Protein AF-A0A3S3QKG3-F1 (afdb_monomer_lite)

Structure (mmCIF, N/CA/C/O backbone):
data_AF-A0A3S3QKG3-F1
#
_entry.id   AF-A0A3S3QKG3-F1
#
loop_
_atom_site.group_PDB
_atom_site.id
_atom_site.type_symbol
_atom_site.label_atom_id
_atom_site.label_alt_id
_atom_site.label_comp_id
_atom_site.label_asym_id
_atom_site.label_entity_id
_atom_site.label_seq_id
_atom_site.pdbx_PDB_ins_code
_atom_site.Cartn_x
_atom_site.Cartn_y
_atom_site.Cartn_z
_atom_site.occupancy
_atom_site.B_iso_or_equiv
_atom_site.auth_seq_id
_atom_site.auth_comp_id
_atom_site.auth_asym_id
_atom_site.auth_atom_id
_atom_site.pdbx_PDB_model_num
ATOM 1 N N . MET A 1 1 ? 15.804 -11.779 9.094 1.00 31.97 1 MET A N 1
ATOM 2 C CA . MET A 1 1 ? 14.695 -11.321 8.223 1.00 31.97 1 MET A CA 1
ATOM 3 C C . MET A 1 1 ? 14.107 -9.941 8.581 1.00 31.97 1 MET A C 1
ATOM 5 O O . MET A 1 1 ? 13.458 -9.364 7.730 1.00 31.97 1 MET A O 1
ATOM 9 N N . ARG A 1 2 ? 14.355 -9.359 9.774 1.00 25.53 2 ARG A N 1
ATOM 10 C CA . ARG A 1 2 ? 13.889 -7.994 10.141 1.00 25.53 2 ARG A CA 1
ATOM 11 C C . ARG A 1 2 ? 14.776 -6.825 9.667 1.00 25.53 2 ARG A C 1
ATOM 13 O O . ARG A 1 2 ? 14.358 -5.688 9.782 1.00 25.53 2 ARG A O 1
ATOM 20 N N . ARG A 1 3 ? 15.985 -7.086 9.152 1.00 25.47 3 ARG A N 1
ATOM 21 C CA . AR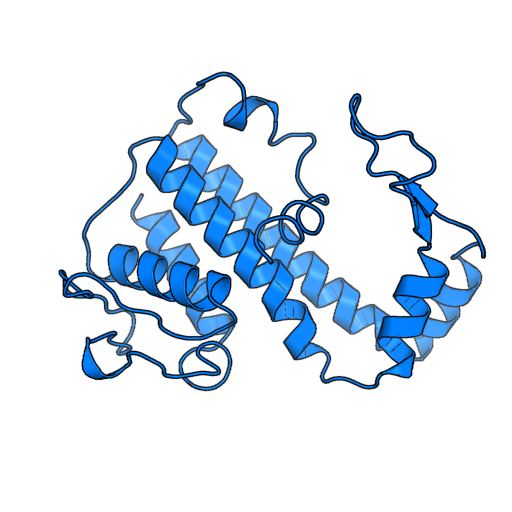G A 1 3 ? 16.944 -6.045 8.718 1.00 25.47 3 ARG A CA 1
ATOM 22 C C . ARG A 1 3 ? 17.003 -5.813 7.201 1.00 25.47 3 ARG A C 1
ATOM 24 O O . ARG A 1 3 ? 17.642 -4.871 6.774 1.00 25.47 3 ARG A O 1
ATOM 31 N N . ALA A 1 4 ? 16.340 -6.643 6.393 1.00 26.72 4 ALA A N 1
ATOM 32 C CA . ALA A 1 4 ? 16.402 -6.539 4.930 1.00 26.72 4 ALA A CA 1
ATOM 33 C C . ALA A 1 4 ? 15.313 -5.627 4.328 1.00 26.72 4 ALA A C 1
ATOM 35 O O . ALA A 1 4 ? 15.453 -5.168 3.204 1.00 26.72 4 ALA A O 1
ATOM 36 N N . PHE A 1 5 ? 14.247 -5.327 5.079 1.00 28.77 5 PHE A N 1
ATOM 37 C CA . PHE A 1 5 ? 13.129 -4.513 4.589 1.00 28.77 5 PHE A CA 1
ATOM 38 C C . PHE A 1 5 ? 13.356 -2.995 4.689 1.00 28.77 5 PHE A C 1
ATOM 40 O O . PHE A 1 5 ? 12.582 -2.248 4.103 1.00 28.77 5 PHE A O 1
ATOM 47 N N . SER A 1 6 ? 14.411 -2.512 5.365 1.00 30.72 6 SER A N 1
ATOM 48 C CA . SER A 1 6 ? 14.648 -1.062 5.507 1.00 30.72 6 SER A CA 1
ATOM 49 C C . SER A 1 6 ? 15.283 -0.399 4.282 1.00 30.72 6 SER A C 1
ATOM 51 O O . SER A 1 6 ? 15.426 0.816 4.272 1.00 30.72 6 SER A O 1
ATOM 53 N N . HIS A 1 7 ? 15.680 -1.160 3.257 1.00 32.53 7 HIS A N 1
ATOM 54 C CA . HIS A 1 7 ? 16.463 -0.622 2.136 1.00 32.53 7 HIS A CA 1
ATOM 55 C C . HIS A 1 7 ? 15.697 -0.498 0.810 1.00 32.53 7 HIS A C 1
ATOM 57 O O . HIS A 1 7 ? 16.203 0.127 -0.113 1.00 32.53 7 HIS A O 1
ATOM 63 N N . ILE A 1 8 ? 14.470 -1.027 0.713 1.00 34.34 8 ILE A N 1
ATOM 64 C CA . ILE A 1 8 ? 13.671 -1.022 -0.533 1.00 34.34 8 ILE A CA 1
ATOM 65 C C . ILE A 1 8 ? 12.759 0.222 -0.652 1.00 34.34 8 ILE A C 1
ATOM 67 O O . ILE A 1 8 ? 12.185 0.489 -1.700 1.00 34.34 8 ILE A O 1
ATOM 71 N N . LEU A 1 9 ? 12.667 1.050 0.390 1.00 34.62 9 LEU A N 1
ATOM 72 C CA . LEU A 1 9 ? 11.722 2.174 0.485 1.00 34.62 9 LEU A CA 1
ATOM 73 C C . LEU A 1 9 ? 12.268 3.537 0.002 1.00 34.62 9 LEU A C 1
ATOM 75 O O . LEU A 1 9 ? 11.659 4.567 0.252 1.00 34.62 9 LEU A O 1
ATOM 79 N N . PHE A 1 10 ? 13.404 3.589 -0.695 1.00 39.06 10 PHE A N 1
ATOM 80 C CA . PHE A 1 10 ? 14.210 4.818 -0.781 1.00 39.06 10 PHE A CA 1
ATOM 81 C C . PHE A 1 10 ? 13.872 5.818 -1.912 1.00 39.06 10 PHE A C 1
ATOM 83 O O . PHE A 1 10 ? 14.625 6.763 -2.126 1.00 39.06 10 PHE A O 1
ATOM 90 N N . PHE A 1 11 ? 12.747 5.674 -2.624 1.00 35.94 11 PHE A N 1
ATOM 91 C CA . PHE A 1 11 ? 12.408 6.556 -3.762 1.00 35.94 11 PHE A CA 1
ATOM 92 C C . PHE A 1 11 ? 11.439 7.714 -3.451 1.00 35.94 11 PHE A C 1
ATOM 94 O O . PHE A 1 11 ? 10.924 8.347 -4.366 1.00 35.94 11 PHE A O 1
ATOM 101 N N . CYS A 1 12 ? 11.212 8.036 -2.172 1.00 37.72 12 CYS A N 1
ATOM 102 C CA . CYS A 1 12 ? 10.314 9.135 -1.783 1.00 37.72 12 CYS A CA 1
ATOM 103 C C . CYS A 1 12 ? 10.862 10.068 -0.680 1.00 37.72 12 CYS A C 1
ATOM 105 O O . CYS A 1 12 ? 10.151 10.961 -0.235 1.00 37.72 12 CYS A O 1
ATOM 107 N N . TYR A 1 13 ? 12.103 9.878 -0.215 1.00 42.56 13 TYR A N 1
ATOM 108 C CA . TYR A 1 13 ? 12.502 10.341 1.124 1.00 42.56 13 TYR A CA 1
ATOM 109 C C . TYR A 1 13 ? 13.038 11.775 1.258 1.00 42.56 13 TYR A C 1
ATOM 111 O O . TYR A 1 13 ? 13.018 12.306 2.363 1.00 42.56 13 TYR A O 1
ATOM 119 N N . THR A 1 14 ? 13.458 12.462 0.192 1.00 43.22 14 THR A N 1
ATOM 120 C CA . THR A 1 14 ? 14.147 13.760 0.369 1.00 43.22 14 THR A CA 1
ATOM 121 C C . THR A 1 14 ? 13.239 14.920 0.797 1.00 43.22 14 THR A C 1
ATOM 123 O O . THR A 1 14 ? 13.741 15.868 1.386 1.00 43.22 14 THR A O 1
ATOM 126 N N . GLU A 1 15 ? 11.922 14.853 0.554 1.00 42.94 15 GLU A N 1
ATOM 127 C CA . GLU A 1 15 ? 10.932 15.803 1.116 1.00 42.94 15 GLU A CA 1
ATOM 128 C C . GLU A 1 15 ? 10.189 15.248 2.345 1.00 42.94 15 GLU A C 1
ATOM 130 O O . GLU A 1 15 ? 9.517 15.988 3.058 1.00 42.94 15 GLU A O 1
ATOM 135 N N . LEU A 1 16 ? 10.284 13.939 2.594 1.00 46.50 16 LEU A N 1
ATOM 136 C CA . LEU A 1 16 ? 9.610 13.264 3.707 1.00 46.50 16 LEU A CA 1
ATOM 137 C C . LEU A 1 16 ? 10.418 13.337 5.011 1.00 46.50 16 LEU A C 1
ATOM 139 O O . LEU A 1 16 ? 9.827 13.328 6.091 1.00 46.50 16 LEU A O 1
ATOM 143 N N . ASP A 1 17 ? 11.745 13.460 4.922 1.00 43.72 17 ASP A N 1
ATOM 144 C CA . ASP A 1 17 ? 12.632 13.559 6.089 1.00 43.72 17 ASP A CA 1
ATOM 145 C C . ASP A 1 17 ? 12.342 14.794 6.959 1.00 43.72 17 ASP A C 1
ATOM 147 O O . ASP A 1 17 ? 12.452 14.709 8.180 1.00 43.72 17 ASP A O 1
ATOM 151 N N . THR A 1 18 ? 11.882 15.910 6.381 1.00 46.84 18 THR A N 1
ATOM 152 C CA . THR A 1 18 ? 11.469 17.091 7.165 1.00 46.84 18 THR A CA 1
ATOM 153 C C . THR A 1 18 ? 10.216 16.855 8.008 1.00 46.84 18 THR A C 1
ATOM 155 O O . THR A 1 18 ? 10.047 17.512 9.030 1.00 46.84 18 THR A O 1
ATOM 158 N N . TYR A 1 19 ? 9.351 15.914 7.620 1.00 49.50 19 TYR A N 1
ATOM 159 C CA . TYR A 1 19 ? 8.111 15.623 8.346 1.00 49.50 19 TYR A CA 1
ATOM 160 C C . TYR A 1 19 ? 8.253 14.458 9.331 1.00 49.50 19 TYR A C 1
ATOM 162 O O . TYR A 1 19 ? 7.580 14.440 10.357 1.00 49.50 19 TYR A O 1
ATOM 170 N N . LEU A 1 20 ? 9.132 13.489 9.053 1.00 50.06 20 LEU A N 1
ATOM 171 C CA . LEU A 1 20 ? 9.246 12.266 9.857 1.00 50.06 20 LEU A CA 1
ATOM 172 C C . LEU A 1 20 ? 10.348 12.305 10.931 1.00 50.06 20 LEU A C 1
ATOM 174 O O . LEU A 1 20 ? 10.310 11.478 11.842 1.00 50.06 20 LEU A O 1
ATOM 178 N N . LEU A 1 21 ? 11.318 13.228 10.860 1.00 49.06 21 LEU A N 1
ATOM 179 C CA . LEU A 1 21 ? 12.482 13.222 11.764 1.00 49.06 21 LEU A CA 1
ATOM 180 C C . LEU A 1 21 ? 12.459 14.282 12.880 1.00 49.06 21 LEU A C 1
ATOM 182 O O . LEU A 1 21 ? 13.111 14.065 13.899 1.00 49.06 21 LEU A O 1
ATOM 186 N N . ASP A 1 22 ? 11.670 15.356 12.757 1.00 52.88 22 ASP A N 1
ATOM 187 C CA . ASP A 1 22 ? 11.731 16.500 13.691 1.00 52.88 22 ASP A CA 1
ATOM 188 C C . ASP A 1 22 ? 10.543 16.617 14.668 1.00 52.88 22 ASP A C 1
ATOM 190 O O . ASP A 1 22 ? 10.396 17.624 15.360 1.00 52.88 22 ASP A O 1
ATOM 194 N N . GLY A 1 23 ? 9.684 15.596 14.778 1.00 57.03 23 GLY A N 1
ATOM 195 C CA . GLY A 1 23 ? 8.523 15.652 15.683 1.00 57.03 23 GLY A CA 1
ATOM 196 C C . GLY A 1 23 ? 7.505 16.737 15.302 1.00 57.03 23 GLY A C 1
ATOM 197 O O . GLY A 1 23 ? 6.728 17.190 16.143 1.00 57.03 23 GLY A O 1
ATOM 198 N N . VAL A 1 24 ? 7.524 17.165 14.038 1.00 65.94 24 VAL A N 1
ATOM 199 C CA . VAL A 1 24 ? 6.559 18.102 13.472 1.00 65.94 24 VAL A CA 1
ATOM 200 C C . VAL A 1 24 ? 5.269 17.339 13.206 1.00 65.94 24 VAL A C 1
ATOM 202 O O . VAL A 1 24 ? 5.219 16.464 12.347 1.00 65.94 24 VAL A O 1
ATOM 205 N N . VAL A 1 25 ? 4.225 17.669 13.963 1.00 82.19 25 VAL A N 1
ATOM 206 C CA . VAL A 1 25 ? 2.879 17.148 13.719 1.00 82.19 25 VAL A CA 1
ATOM 207 C C . VAL A 1 25 ? 2.334 17.813 12.455 1.00 82.19 25 VAL A C 1
ATOM 209 O O . VAL A 1 25 ? 2.170 19.032 12.421 1.00 82.19 25 VAL A O 1
ATOM 212 N N . MET A 1 26 ? 2.067 17.014 11.424 1.00 89.88 26 MET A N 1
ATOM 213 C CA . MET A 1 26 ? 1.392 17.433 10.201 1.00 89.88 26 MET A CA 1
ATOM 214 C C . MET A 1 26 ? -0.034 17.885 10.505 1.00 89.88 26 MET A C 1
ATOM 216 O O . MET A 1 26 ? -0.769 17.258 11.273 1.00 89.88 26 MET A O 1
ATOM 220 N N . THR A 1 27 ? -0.451 18.952 9.839 1.00 94.12 27 THR A N 1
ATOM 221 C CA . THR A 1 27 ? -1.865 19.303 9.714 1.00 94.12 27 THR A CA 1
ATOM 222 C C . THR A 1 27 ? -2.617 18.248 8.899 1.00 94.12 27 THR A C 1
ATOM 224 O O . THR A 1 27 ? -2.026 17.452 8.161 1.00 94.12 27 THR A O 1
ATOM 227 N N . LYS A 1 28 ? -3.950 18.252 8.998 1.00 94.00 28 LYS A N 1
ATOM 228 C CA . LYS A 1 28 ? -4.802 17.370 8.192 1.00 94.00 28 LYS A CA 1
ATOM 229 C C . LYS A 1 28 ? -4.569 17.602 6.696 1.00 94.00 28 LYS A C 1
ATOM 231 O O . LYS A 1 28 ? -4.488 16.649 5.925 1.00 94.00 28 LYS A O 1
ATOM 236 N N . GLU A 1 29 ? -4.432 18.858 6.291 1.00 95.69 29 GLU A N 1
ATOM 237 C CA . GLU A 1 29 ? -4.182 19.255 4.908 1.00 95.69 29 GLU A CA 1
ATOM 238 C C . GLU A 1 29 ? -2.833 18.731 4.399 1.00 95.69 29 GLU A C 1
ATOM 240 O O . GLU A 1 29 ? -2.766 18.203 3.289 1.00 95.69 29 GLU A O 1
ATOM 245 N N . GLU A 1 30 ? -1.773 18.817 5.206 1.00 94.31 30 GLU A N 1
ATOM 246 C CA . GLU A 1 30 ? -0.457 18.263 4.859 1.00 94.31 30 GLU A CA 1
ATOM 247 C C . GLU A 1 30 ? -0.490 16.736 4.748 1.00 94.31 30 GLU A C 1
ATOM 249 O O . GLU A 1 30 ? 0.096 16.173 3.821 1.00 94.31 30 GLU A O 1
ATOM 254 N N . LEU A 1 31 ? -1.224 16.058 5.635 1.00 94.50 31 LEU A N 1
ATOM 255 C CA . LEU A 1 31 ? -1.404 14.610 5.559 1.00 94.50 31 LEU A CA 1
ATOM 256 C C . LEU A 1 31 ? -2.161 14.196 4.287 1.00 94.50 31 LEU A C 1
ATOM 258 O O . LEU A 1 31 ? -1.761 13.241 3.622 1.00 94.50 31 LEU A O 1
ATOM 262 N N . ILE A 1 32 ? -3.213 14.926 3.905 1.00 95.38 32 ILE A N 1
ATOM 263 C CA . ILE A 1 32 ? -3.933 14.696 2.641 1.00 95.38 32 ILE A CA 1
ATOM 264 C C . ILE A 1 32 ? -2.988 14.870 1.446 1.00 95.38 32 ILE A C 1
ATOM 266 O O . ILE A 1 32 ? -2.935 13.997 0.579 1.00 95.38 32 ILE A O 1
ATOM 270 N N . GLN A 1 33 ? -2.191 15.943 1.425 1.00 94.94 33 GLN A N 1
ATOM 271 C CA . GLN A 1 33 ? -1.210 16.181 0.361 1.00 94.94 33 GLN A CA 1
ATOM 272 C C . GLN A 1 33 ? -0.148 15.080 0.293 1.00 94.94 33 GLN A C 1
ATOM 274 O O . GLN A 1 33 ? 0.275 14.692 -0.798 1.00 94.94 33 GLN A O 1
ATOM 279 N N . LEU A 1 34 ? 0.286 14.557 1.441 1.00 93.81 34 LEU A N 1
ATOM 280 C CA . LEU A 1 34 ? 1.190 13.417 1.486 1.00 93.81 34 LEU A CA 1
ATOM 281 C C . LEU A 1 34 ? 0.545 12.175 0.858 1.00 93.81 34 LEU A C 1
ATOM 283 O O . LEU A 1 34 ? 1.182 11.517 0.034 1.00 93.81 34 LEU A O 1
ATOM 287 N N . ILE A 1 35 ? -0.707 11.864 1.204 1.00 94.50 35 ILE A N 1
ATOM 288 C CA . ILE A 1 35 ? -1.424 10.729 0.606 1.00 94.50 35 ILE A CA 1
ATOM 289 C C . ILE A 1 35 ? -1.521 10.904 -0.916 1.00 94.50 35 ILE A C 1
ATOM 291 O O . ILE A 1 35 ? -1.173 9.975 -1.642 1.00 94.50 35 ILE A O 1
ATOM 295 N N . ASP A 1 36 ? -1.877 12.096 -1.405 1.00 93.12 36 ASP A N 1
ATOM 296 C CA . ASP A 1 36 ? -1.934 12.388 -2.846 1.00 93.12 36 ASP A CA 1
ATOM 297 C C . ASP A 1 36 ? -0.571 12.182 -3.534 1.00 93.12 36 ASP A C 1
ATOM 299 O O . ASP A 1 36 ? -0.487 11.603 -4.622 1.00 93.12 36 ASP A O 1
ATOM 303 N N . LYS A 1 37 ? 0.529 12.620 -2.904 1.00 92.69 37 LYS A N 1
ATOM 304 C CA . LYS A 1 37 ? 1.893 12.390 -3.416 1.00 92.69 37 LYS A CA 1
ATOM 305 C C . LYS A 1 37 ? 2.216 10.895 -3.510 1.00 92.69 37 LYS A C 1
ATOM 307 O O . LYS A 1 37 ? 2.797 10.460 -4.507 1.00 92.69 37 LYS A O 1
ATOM 312 N N . LEU A 1 38 ? 1.846 10.109 -2.499 1.00 92.88 38 LEU A N 1
ATOM 313 C CA . LEU A 1 38 ? 2.087 8.664 -2.473 1.00 92.88 38 LEU A CA 1
ATOM 314 C C . LEU A 1 38 ? 1.252 7.922 -3.528 1.00 92.88 38 LEU A C 1
ATOM 316 O O . LEU A 1 38 ? 1.792 7.062 -4.227 1.00 92.88 38 LEU A O 1
ATOM 320 N N . GLU A 1 39 ? -0.020 8.293 -3.702 1.00 90.06 39 GLU A N 1
ATOM 321 C CA . GLU A 1 39 ? -0.887 7.757 -4.762 1.00 90.06 39 GLU A CA 1
ATOM 322 C C . GLU A 1 39 ? -0.314 8.060 -6.153 1.00 90.06 39 GLU A C 1
ATOM 324 O O . GLU A 1 39 ? -0.190 7.161 -6.989 1.00 90.06 39 GLU A O 1
ATOM 329 N N . ASN A 1 40 ? 0.120 9.302 -6.389 1.00 86.81 40 ASN A N 1
ATOM 330 C CA . ASN A 1 40 ? 0.752 9.692 -7.649 1.00 86.81 40 ASN A CA 1
ATOM 331 C C . ASN A 1 40 ? 2.033 8.893 -7.923 1.00 86.81 40 ASN A C 1
ATOM 333 O O . ASN A 1 40 ? 2.251 8.452 -9.051 1.00 86.81 40 ASN A O 1
ATOM 337 N N . ASN A 1 41 ? 2.864 8.653 -6.905 1.00 88.06 41 ASN A N 1
ATOM 338 C CA . ASN A 1 41 ? 4.068 7.835 -7.059 1.00 88.06 41 ASN A CA 1
ATOM 339 C C . ASN A 1 41 ? 3.718 6.377 -7.420 1.00 88.06 41 ASN A C 1
ATOM 341 O O . ASN A 1 41 ? 4.309 5.798 -8.338 1.00 88.06 41 ASN A O 1
ATOM 345 N N . PHE A 1 42 ? 2.695 5.803 -6.777 1.00 88.56 42 PHE A N 1
ATOM 346 C CA . PHE A 1 42 ? 2.198 4.470 -7.120 1.00 88.56 42 PHE A CA 1
ATOM 347 C C . PHE A 1 42 ? 1.727 4.389 -8.582 1.00 88.56 42 PHE A C 1
ATOM 349 O O . PHE A 1 42 ? 2.113 3.466 -9.305 1.00 88.56 42 PHE A O 1
ATOM 356 N N . VAL A 1 43 ? 0.956 5.378 -9.049 1.00 84.69 43 VAL A N 1
ATOM 357 C CA . VAL A 1 43 ? 0.479 5.450 -10.441 1.00 84.69 43 VAL A CA 1
ATOM 358 C C . VAL A 1 43 ? 1.642 5.606 -11.424 1.00 84.69 43 VAL A C 1
ATOM 360 O O . VAL A 1 43 ? 1.710 4.872 -12.411 1.00 84.69 43 VAL A O 1
ATOM 363 N N . MET A 1 44 ? 2.592 6.500 -11.147 1.00 81.94 44 MET A N 1
ATOM 364 C CA . MET A 1 44 ? 3.773 6.693 -11.996 1.00 81.94 44 MET A CA 1
ATOM 365 C C . MET A 1 44 ? 4.641 5.438 -12.072 1.00 81.94 44 MET A C 1
ATOM 367 O O . MET A 1 44 ? 5.157 5.113 -13.143 1.00 81.94 44 MET A O 1
ATOM 371 N N . THR A 1 45 ? 4.758 4.696 -10.970 1.00 85.50 45 THR A N 1
ATOM 372 C CA . THR A 1 45 ? 5.446 3.401 -10.944 1.00 85.50 45 THR A CA 1
ATOM 373 C C . THR A 1 45 ? 4.729 2.387 -11.837 1.00 85.50 45 THR A C 1
ATOM 375 O O . THR A 1 45 ? 5.370 1.766 -12.683 1.00 85.50 45 THR A O 1
ATOM 378 N N . ALA A 1 46 ? 3.399 2.273 -11.733 1.00 81.00 46 ALA A N 1
ATOM 379 C CA . ALA A 1 46 ? 2.606 1.369 -12.571 1.00 81.00 46 ALA A CA 1
ATOM 380 C C . ALA A 1 46 ? 2.736 1.689 -14.071 1.00 81.00 46 ALA A C 1
ATOM 382 O O . ALA A 1 46 ? 2.942 0.789 -14.887 1.00 81.00 46 ALA A O 1
ATOM 383 N N . ILE A 1 47 ? 2.663 2.976 -14.430 1.00 77.88 47 ILE A N 1
ATOM 384 C CA . ILE A 1 47 ? 2.841 3.455 -15.808 1.00 77.88 47 ILE A CA 1
ATOM 385 C C . ILE A 1 47 ? 4.256 3.146 -16.309 1.00 77.88 47 ILE A C 1
ATOM 387 O O . ILE A 1 47 ? 4.423 2.649 -17.422 1.00 77.88 47 ILE A O 1
ATOM 391 N N . SER A 1 48 ? 5.273 3.405 -15.483 1.00 80.00 48 SER A N 1
ATOM 392 C CA . SER A 1 48 ? 6.672 3.141 -15.833 1.00 80.00 48 SER A CA 1
ATOM 393 C C . SER A 1 48 ? 6.901 1.658 -16.104 1.00 80.00 48 SER A C 1
ATOM 395 O O . SER A 1 48 ? 7.508 1.319 -17.117 1.00 80.00 48 SER A O 1
ATOM 397 N N . LEU A 1 49 ? 6.352 0.770 -15.267 1.00 76.50 49 LEU A N 1
ATOM 398 C CA . LEU A 1 49 ? 6.400 -0.670 -15.517 1.00 76.50 49 LEU A CA 1
ATOM 399 C C . LEU A 1 49 ? 5.708 -1.029 -16.836 1.00 76.50 49 LEU A C 1
ATOM 401 O O . LEU A 1 49 ? 6.296 -1.723 -17.661 1.00 76.50 49 LEU A O 1
ATOM 405 N N . ALA A 1 50 ? 4.504 -0.507 -17.089 1.00 72.38 50 ALA A N 1
ATOM 406 C CA . ALA A 1 50 ? 3.785 -0.766 -18.337 1.00 72.38 50 ALA A CA 1
ATOM 407 C C . ALA A 1 50 ? 4.592 -0.347 -19.582 1.00 72.38 50 ALA A C 1
ATOM 409 O O . ALA A 1 50 ? 4.653 -1.097 -20.558 1.00 72.38 50 ALA A O 1
ATOM 410 N N . PHE A 1 51 ? 5.256 0.811 -19.538 1.00 71.31 51 PHE A N 1
ATOM 411 C CA . PHE A 1 51 ? 6.119 1.277 -20.625 1.00 71.31 51 PHE A CA 1
ATOM 412 C C . PHE A 1 51 ? 7.385 0.435 -20.789 1.00 71.31 51 PHE A C 1
ATOM 414 O O . PHE A 1 51 ? 7.748 0.100 -21.913 1.00 71.31 51 PHE A O 1
ATOM 421 N N . ILE A 1 52 ? 8.024 0.045 -19.687 1.00 69.56 52 ILE A N 1
ATOM 422 C CA . ILE A 1 52 ? 9.204 -0.831 -19.673 1.00 69.56 52 ILE A CA 1
ATOM 423 C C . ILE A 1 52 ? 8.896 -2.186 -20.344 1.00 69.56 52 ILE A C 1
ATOM 425 O O . ILE A 1 52 ? 9.764 -2.756 -21.004 1.00 69.56 52 ILE A O 1
ATOM 429 N N . HIS A 1 53 ? 7.653 -2.671 -20.267 1.00 66.94 53 HIS A N 1
ATOM 430 C CA . HIS A 1 53 ? 7.227 -3.901 -20.945 1.00 66.94 53 HIS A CA 1
ATOM 431 C C . HIS A 1 53 ? 6.883 -3.752 -22.426 1.00 66.94 53 HIS A C 1
ATOM 433 O O . HIS A 1 53 ? 6.780 -4.767 -23.116 1.00 66.94 53 HIS A O 1
ATOM 439 N N . ASN A 1 54 ? 6.713 -2.534 -22.937 1.00 71.19 54 ASN A N 1
ATOM 440 C CA . ASN A 1 54 ? 6.497 -2.333 -24.362 1.00 71.19 54 ASN A CA 1
ATOM 441 C C . ASN A 1 54 ? 7.825 -2.586 -25.112 1.00 71.19 54 ASN A C 1
ATOM 443 O O . ASN A 1 54 ? 8.791 -1.863 -24.856 1.00 71.19 54 ASN A O 1
ATOM 447 N N . PRO A 1 55 ? 7.905 -3.565 -26.037 1.00 72.69 55 PRO A N 1
ATOM 448 C CA . PRO A 1 55 ? 9.146 -3.894 -26.745 1.00 72.69 55 PRO A CA 1
ATOM 449 C C . PRO A 1 55 ? 9.788 -2.701 -27.466 1.00 72.69 55 PRO A C 1
ATOM 451 O O . PRO A 1 55 ? 11.015 -2.581 -27.475 1.00 72.69 55 PRO A O 1
ATOM 454 N N . ASP A 1 56 ? 8.971 -1.797 -28.008 1.00 73.69 56 ASP A N 1
ATOM 455 C CA . ASP A 1 56 ? 9.435 -0.626 -28.754 1.00 73.69 56 ASP A CA 1
ATOM 456 C C . ASP A 1 56 ? 10.093 0.397 -27.817 1.00 73.69 56 ASP A C 1
ATOM 458 O O . ASP A 1 56 ? 11.153 0.949 -28.114 1.00 73.69 56 ASP A O 1
ATOM 462 N N . ILE A 1 57 ? 9.511 0.602 -26.633 1.00 69.94 57 ILE A N 1
ATOM 463 C CA . ILE A 1 57 ? 10.061 1.503 -25.608 1.00 69.94 57 ILE A CA 1
ATOM 464 C C . ILE A 1 57 ? 11.256 0.863 -24.910 1.00 69.94 57 ILE A C 1
ATOM 466 O O . ILE A 1 57 ? 12.228 1.548 -24.591 1.00 69.94 57 ILE A O 1
ATOM 470 N N . ARG A 1 58 ? 11.233 -0.457 -24.722 1.00 68.62 58 ARG A N 1
ATOM 471 C CA . ARG A 1 58 ? 12.353 -1.221 -24.173 1.00 68.62 58 ARG A CA 1
ATOM 472 C C . ARG A 1 58 ? 13.621 -1.012 -25.000 1.00 68.62 58 ARG A C 1
ATOM 474 O O . ARG A 1 58 ? 14.696 -0.822 -24.434 1.00 68.62 58 ARG A O 1
ATOM 481 N N . HIS A 1 59 ? 13.497 -1.001 -26.328 1.00 71.00 59 HIS A N 1
ATOM 482 C CA . HIS A 1 59 ? 14.624 -0.719 -27.212 1.00 71.00 59 HIS A CA 1
ATOM 483 C C . HIS A 1 59 ? 15.203 0.686 -26.983 1.00 71.00 59 HIS A C 1
ATOM 485 O O . HIS A 1 59 ? 16.420 0.823 -26.891 1.00 71.00 59 HIS A O 1
ATOM 491 N N . LEU A 1 60 ? 14.351 1.702 -26.810 1.00 70.56 60 LEU A N 1
ATOM 492 C CA . LEU A 1 60 ? 14.780 3.072 -26.501 1.00 70.56 60 LEU A CA 1
ATOM 493 C C . LEU A 1 60 ? 15.443 3.175 -25.119 1.00 70.56 60 LEU A C 1
ATOM 495 O O . LEU A 1 60 ? 16.493 3.797 -24.984 1.00 70.56 60 LEU A O 1
ATOM 499 N N . ALA A 1 61 ? 14.886 2.514 -24.102 1.00 67.19 61 ALA A N 1
ATOM 500 C CA . ALA A 1 61 ? 15.469 2.485 -22.760 1.00 67.19 61 ALA A CA 1
ATOM 501 C C . ALA A 1 61 ? 16.879 1.865 -22.762 1.00 67.19 61 ALA A C 1
ATOM 503 O O . ALA A 1 61 ? 17.793 2.408 -22.145 1.00 67.19 61 ALA A O 1
ATOM 504 N N . ASN A 1 62 ? 17.082 0.780 -23.516 1.00 67.06 62 ASN A N 1
ATOM 505 C CA . ASN A 1 62 ? 18.396 0.148 -23.680 1.00 67.06 62 ASN A CA 1
ATOM 506 C C . ASN A 1 62 ? 19.426 1.050 -24.382 1.00 67.06 62 ASN A C 1
ATOM 508 O O . ASN A 1 62 ? 20.621 0.841 -24.204 1.00 67.06 62 ASN A O 1
ATOM 512 N N . GLN A 1 63 ? 18.991 2.034 -25.175 1.00 71.12 63 GLN A N 1
ATOM 513 C CA . GLN A 1 63 ? 19.891 3.007 -25.805 1.00 71.12 63 GLN A CA 1
ATOM 514 C C . GLN A 1 63 ? 20.302 4.139 -24.854 1.00 71.12 63 GLN A C 1
ATOM 516 O O . GLN A 1 63 ? 21.340 4.760 -25.064 1.00 71.12 63 GLN A O 1
ATOM 521 N N . TRP A 1 64 ? 19.485 4.442 -23.842 1.00 65.06 64 TRP A N 1
ATOM 522 C CA . TRP A 1 64 ? 19.710 5.567 -22.926 1.00 65.06 64 TRP A CA 1
ATOM 523 C C . TRP A 1 64 ? 20.316 5.159 -21.582 1.00 65.06 64 TRP A C 1
ATOM 525 O O . TRP A 1 64 ? 20.877 6.005 -20.888 1.00 65.06 64 TRP A O 1
ATOM 535 N N . MET A 1 65 ? 20.212 3.887 -21.195 1.00 65.88 65 MET A N 1
ATOM 536 C CA . MET A 1 65 ? 20.831 3.381 -19.971 1.00 65.88 65 MET A CA 1
ATOM 537 C C . MET A 1 65 ? 22.299 3.026 -20.208 1.00 65.88 65 MET A C 1
ATOM 539 O O . MET A 1 65 ? 22.601 2.064 -20.909 1.00 65.88 65 MET A O 1
ATOM 543 N N . ASP A 1 66 ? 23.204 3.771 -19.576 1.00 67.38 66 ASP A N 1
ATOM 544 C CA . ASP A 1 66 ? 24.641 3.497 -19.620 1.00 67.38 66 ASP A CA 1
ATOM 545 C C . ASP A 1 66 ? 24.993 2.282 -18.730 1.00 67.38 66 ASP A C 1
ATOM 547 O O . ASP A 1 66 ? 24.703 2.320 -17.522 1.00 67.38 66 ASP A O 1
ATOM 551 N N . PRO A 1 67 ? 25.581 1.196 -19.277 1.00 56.47 67 PRO A N 1
ATOM 552 C CA . PRO A 1 67 ? 26.050 0.054 -18.495 1.00 56.47 67 PRO A CA 1
ATOM 553 C C . PRO A 1 67 ? 27.028 0.491 -17.396 1.00 56.47 67 PRO A C 1
ATOM 555 O O . PRO A 1 67 ? 28.067 1.088 -17.661 1.00 56.47 67 PRO A O 1
ATOM 558 N N . GLY A 1 68 ? 26.701 0.187 -16.137 1.00 57.38 68 GLY A N 1
ATOM 559 C CA . GLY A 1 68 ? 27.454 0.661 -14.967 1.00 57.38 68 GLY A CA 1
ATOM 560 C C . GLY A 1 68 ? 26.861 1.901 -14.290 1.00 57.38 68 GLY A C 1
ATOM 561 O O . GLY A 1 68 ? 27.391 2.346 -13.269 1.00 57.38 68 GLY A O 1
ATOM 562 N N . SER A 1 69 ? 25.736 2.428 -14.786 1.00 64.12 69 SER A N 1
ATOM 563 C CA . SER A 1 69 ? 24.919 3.391 -14.043 1.00 64.12 69 SER A CA 1
ATOM 564 C C . SER A 1 69 ? 24.506 2.800 -12.694 1.00 64.12 69 SER A C 1
ATOM 566 O O . SER A 1 69 ? 23.849 1.759 -12.625 1.00 64.12 69 SER A O 1
ATOM 568 N N . THR A 1 70 ? 24.868 3.478 -11.605 1.00 60.47 70 THR A N 1
ATOM 569 C CA . THR A 1 70 ? 24.496 3.066 -10.246 1.00 60.47 70 THR A CA 1
ATOM 570 C C . THR A 1 70 ? 23.645 4.122 -9.570 1.00 60.47 70 THR A C 1
ATOM 572 O O . THR A 1 70 ? 24.025 5.295 -9.570 1.00 60.47 70 THR A O 1
ATOM 575 N N . VAL A 1 71 ? 22.585 3.703 -8.881 1.00 61.91 71 VAL A N 1
ATOM 576 C CA . VAL A 1 71 ? 21.951 4.551 -7.865 1.00 61.91 71 VAL A CA 1
ATOM 577 C C . VAL A 1 71 ? 22.647 4.299 -6.532 1.00 61.91 71 VAL A C 1
ATOM 579 O O . VAL A 1 71 ? 22.826 3.152 -6.115 1.00 61.91 71 VAL A O 1
ATOM 582 N N . LYS A 1 72 ? 23.081 5.381 -5.881 1.00 59.34 72 LYS A N 1
ATOM 583 C CA . LYS A 1 72 ? 23.749 5.340 -4.577 1.00 59.34 72 LYS A CA 1
ATOM 584 C C . LYS A 1 72 ? 22.773 5.792 -3.504 1.00 59.34 72 LYS A C 1
ATOM 586 O O . LYS A 1 72 ? 22.512 6.985 -3.377 1.00 59.34 72 LYS A O 1
ATOM 591 N N . PHE A 1 73 ? 22.299 4.854 -2.696 1.00 52.53 73 PHE A N 1
ATOM 592 C CA . PHE A 1 73 ? 21.548 5.162 -1.478 1.00 52.53 73 PHE A CA 1
ATOM 593 C C . PHE A 1 73 ? 22.513 5.131 -0.292 1.00 52.53 73 PHE A C 1
ATOM 595 O O . PHE A 1 73 ? 22.465 4.249 0.562 1.00 52.53 73 PHE A O 1
ATOM 602 N N . GLY A 1 74 ? 23.491 6.039 -0.299 1.00 47.12 74 GLY A N 1
ATOM 603 C CA . GLY A 1 74 ? 24.444 6.151 0.801 1.00 47.12 74 GLY A CA 1
ATOM 604 C C . GLY A 1 74 ? 23.754 6.652 2.071 1.00 47.12 74 GLY A C 1
ATOM 605 O O . GLY A 1 74 ? 22.910 7.542 2.011 1.00 47.12 74 GLY A O 1
ATOM 606 N N . SER A 1 75 ? 24.149 6.124 3.228 1.00 50.50 75 SER A N 1
ATOM 607 C CA . SER A 1 75 ? 23.896 6.762 4.526 1.00 50.50 75 SER A CA 1
ATOM 608 C C . SER A 1 75 ? 25.243 7.122 5.150 1.00 50.50 75 SER A C 1
ATOM 610 O O . SER A 1 75 ? 26.246 6.488 4.836 1.00 50.50 75 SER A O 1
ATOM 612 N N . ARG A 1 76 ? 25.305 8.096 6.069 1.00 51.69 76 ARG A N 1
ATOM 613 C CA . ARG A 1 76 ? 26.566 8.425 6.776 1.00 51.69 76 ARG A CA 1
ATOM 614 C C . ARG A 1 76 ? 27.197 7.224 7.502 1.00 51.69 76 ARG A C 1
ATOM 616 O O . ARG A 1 76 ? 28.386 7.264 7.789 1.00 51.69 76 ARG A O 1
ATOM 623 N N . ALA A 1 77 ? 26.410 6.191 7.809 1.00 62.41 77 ALA A N 1
ATOM 624 C CA . ALA A 1 77 ? 26.840 5.001 8.536 1.00 62.41 77 ALA A CA 1
ATOM 625 C C . ALA A 1 77 ? 27.255 3.824 7.631 1.00 62.41 77 ALA A C 1
ATOM 627 O O . ALA A 1 77 ? 27.771 2.836 8.147 1.00 62.41 77 ALA A O 1
ATOM 628 N N . ILE A 1 78 ? 27.023 3.901 6.315 1.00 55.72 78 ILE A N 1
ATOM 629 C CA . ILE A 1 78 ? 27.320 2.818 5.366 1.00 55.72 78 ILE A CA 1
ATOM 630 C C . ILE A 1 78 ? 28.252 3.370 4.280 1.00 55.72 78 ILE A C 1
ATOM 632 O O . ILE A 1 78 ? 27.876 4.340 3.613 1.00 55.72 78 ILE A O 1
ATOM 636 N N . PRO A 1 79 ? 29.446 2.783 4.076 1.00 55.97 79 PRO A N 1
ATOM 637 C CA . PRO A 1 79 ? 30.367 3.212 3.032 1.00 55.97 79 PRO A CA 1
ATOM 638 C C . PRO A 1 79 ? 29.673 3.269 1.657 1.00 55.97 79 PRO A C 1
ATOM 640 O O . PRO A 1 79 ? 28.954 2.333 1.297 1.00 55.97 79 PRO A O 1
ATOM 643 N N . PRO A 1 80 ? 29.877 4.328 0.848 1.00 53.72 80 PRO A N 1
ATOM 644 C CA . PRO A 1 80 ? 29.210 4.501 -0.448 1.00 53.72 80 PRO A CA 1
ATOM 645 C C . PRO A 1 80 ? 29.436 3.367 -1.458 1.00 53.72 80 PRO A C 1
ATOM 647 O O . PRO A 1 80 ? 28.725 3.296 -2.461 1.00 53.72 80 PRO A O 1
ATOM 650 N N . GLU A 1 81 ? 30.438 2.510 -1.249 1.00 57.72 81 GLU A N 1
ATOM 651 C CA . GLU A 1 81 ? 30.664 1.303 -2.049 1.00 57.72 81 GLU A CA 1
ATOM 652 C C . GLU A 1 81 ? 29.687 0.155 -1.763 1.00 57.72 81 GLU A C 1
ATOM 654 O O . GLU A 1 81 ? 29.420 -0.616 -2.682 1.00 57.72 81 GLU A O 1
ATOM 659 N N . GLU A 1 82 ? 29.108 0.066 -0.562 1.00 54.25 82 GLU A N 1
ATOM 660 C CA . GLU A 1 82 ? 28.243 -1.056 -0.151 1.00 54.25 82 GLU A CA 1
ATOM 661 C C . GLU A 1 82 ? 26.756 -0.853 -0.503 1.00 54.25 82 GLU A C 1
ATOM 663 O O . GLU A 1 82 ? 25.982 -1.806 -0.492 1.00 54.25 82 GLU A O 1
ATOM 668 N N . ALA A 1 83 ? 26.351 0.369 -0.869 1.00 55.06 83 ALA A N 1
ATOM 669 C CA . ALA A 1 83 ? 24.966 0.731 -1.200 1.00 55.06 83 ALA A CA 1
ATOM 670 C C . ALA A 1 83 ? 24.788 1.168 -2.668 1.00 55.06 83 ALA A C 1
ATOM 672 O O . ALA A 1 83 ? 24.051 2.115 -2.968 1.00 55.06 83 ALA A O 1
ATOM 673 N N . LYS A 1 84 ? 25.502 0.510 -3.590 1.00 60.38 84 LYS A N 1
ATOM 674 C CA . LYS A 1 84 ? 25.360 0.721 -5.038 1.00 60.38 84 LYS A CA 1
ATOM 675 C C . LYS A 1 84 ? 24.399 -0.307 -5.615 1.00 60.38 84 LYS A C 1
ATOM 677 O O . LYS A 1 84 ? 24.681 -1.502 -5.591 1.00 60.38 84 LYS A O 1
ATOM 682 N N . TYR A 1 85 ? 23.302 0.172 -6.186 1.00 63.81 85 TYR A N 1
ATOM 683 C CA . TYR A 1 85 ? 22.423 -0.656 -7.000 1.00 63.81 85 TYR A CA 1
ATOM 684 C C . TYR A 1 85 ? 22.795 -0.439 -8.457 1.00 63.81 85 TYR A C 1
ATOM 686 O O . TYR A 1 85 ? 22.664 0.672 -8.973 1.00 63.81 85 TYR A O 1
ATOM 694 N N . ASP A 1 86 ? 23.302 -1.492 -9.092 1.00 69.38 86 ASP A N 1
ATOM 695 C CA . ASP A 1 86 ? 23.536 -1.507 -10.530 1.00 69.38 86 ASP A CA 1
ATOM 696 C C . ASP A 1 86 ? 22.177 -1.503 -11.239 1.00 69.38 86 ASP A C 1
ATOM 698 O O . ASP A 1 86 ? 21.403 -2.463 -11.150 1.00 69.38 86 ASP A O 1
ATOM 702 N N . VAL A 1 87 ? 21.872 -0.379 -11.889 1.00 67.94 87 VAL A N 1
ATOM 703 C CA . VAL A 1 87 ? 20.580 -0.147 -12.542 1.00 67.94 87 VAL A CA 1
ATOM 704 C C . VAL A 1 87 ? 20.390 -1.124 -13.692 1.00 67.94 87 VAL A C 1
ATOM 706 O O . VAL A 1 87 ? 19.294 -1.653 -13.863 1.00 67.94 87 VAL A O 1
ATOM 709 N N . HIS A 1 88 ? 21.460 -1.410 -14.435 1.00 66.75 88 HIS A N 1
ATOM 710 C CA . HIS A 1 88 ? 21.419 -2.320 -15.568 1.00 66.75 88 HIS A CA 1
ATOM 711 C C . HIS A 1 88 ? 21.151 -3.755 -15.107 1.00 66.75 88 HIS A C 1
ATOM 713 O O . HIS A 1 88 ? 20.260 -4.411 -15.636 1.00 66.75 88 HIS A O 1
ATOM 719 N N . LYS A 1 89 ? 21.825 -4.219 -14.051 1.00 70.19 89 LYS A N 1
ATOM 720 C CA . LYS A 1 89 ? 21.602 -5.557 -13.483 1.00 70.19 89 LYS A CA 1
ATOM 721 C C . LYS A 1 89 ? 20.196 -5.723 -12.903 1.00 70.19 89 LYS A C 1
ATOM 723 O O . LYS A 1 89 ? 19.584 -6.777 -13.072 1.00 70.19 89 LYS A O 1
ATOM 728 N N . MET A 1 90 ? 19.680 -4.703 -12.214 1.00 68.31 90 MET A N 1
ATOM 729 C CA . MET A 1 90 ? 18.307 -4.721 -11.698 1.00 68.31 90 MET A CA 1
ATOM 730 C C . MET A 1 90 ? 17.300 -4.766 -12.851 1.00 68.31 90 MET A C 1
ATOM 732 O O . MET A 1 90 ? 16.385 -5.589 -12.830 1.00 68.31 90 MET A O 1
ATOM 736 N N . TYR A 1 91 ? 17.520 -3.947 -13.883 1.00 70.56 91 TYR A N 1
ATOM 737 C CA . TYR A 1 91 ? 16.734 -3.962 -15.110 1.00 70.56 91 TYR A CA 1
ATOM 738 C C . TYR A 1 91 ? 16.765 -5.342 -15.776 1.00 70.56 91 TYR A C 1
ATOM 740 O O . TYR A 1 91 ? 15.709 -5.912 -16.010 1.00 70.56 91 TYR A O 1
ATOM 748 N N . GLU A 1 92 ? 17.935 -5.942 -16.006 1.00 71.50 92 GLU A N 1
ATOM 749 C CA . GLU A 1 92 ? 18.034 -7.281 -16.600 1.00 71.50 92 GLU A CA 1
ATOM 750 C C . GLU A 1 92 ? 17.305 -8.346 -15.777 1.00 71.50 92 GLU A C 1
ATOM 752 O O . GLU A 1 92 ? 16.536 -9.114 -16.355 1.00 71.50 92 GLU A O 1
ATOM 757 N N . SER A 1 93 ? 17.472 -8.350 -14.447 1.00 68.44 93 SER A N 1
ATOM 758 C CA . SER A 1 93 ? 16.798 -9.316 -13.562 1.00 68.44 93 SER A CA 1
ATOM 759 C C . SER A 1 93 ? 15.272 -9.256 -13.670 1.00 68.44 93 SER A C 1
ATOM 761 O O . SER A 1 93 ? 14.594 -10.279 -13.637 1.00 68.44 93 SER A O 1
ATOM 763 N N . PHE A 1 94 ? 14.736 -8.053 -13.880 1.00 65.12 94 PHE A N 1
ATOM 764 C CA . PHE A 1 94 ? 13.308 -7.819 -14.041 1.00 65.12 94 PHE A CA 1
ATOM 765 C C . PHE A 1 94 ? 12.748 -8.466 -15.318 1.00 65.12 94 PHE A C 1
ATOM 767 O O . PHE A 1 94 ? 11.603 -8.906 -15.347 1.00 65.12 94 PHE A O 1
ATOM 774 N N . PHE A 1 95 ? 13.555 -8.561 -16.379 1.00 64.50 95 PHE A N 1
ATOM 775 C CA . PHE A 1 95 ? 13.136 -9.162 -17.649 1.00 64.50 95 PHE A CA 1
ATOM 776 C C . PHE A 1 95 ? 13.546 -10.620 -17.821 1.00 64.50 95 PHE A C 1
ATOM 778 O O . PHE A 1 95 ? 12.896 -11.329 -18.593 1.00 64.50 95 PHE A O 1
ATOM 785 N N . SER A 1 96 ? 14.622 -11.063 -17.170 1.00 67.06 96 SER A N 1
ATOM 786 C CA . SER A 1 96 ? 15.078 -12.451 -17.256 1.00 67.06 96 SER A CA 1
ATOM 787 C C . SER A 1 96 ? 14.122 -13.406 -16.550 1.00 67.06 96 SER A C 1
ATOM 789 O O . SER A 1 96 ? 13.931 -14.521 -17.029 1.00 67.06 96 SER A O 1
ATOM 791 N N . ASP A 1 97 ? 13.496 -12.964 -15.455 1.00 60.94 97 ASP A N 1
ATOM 792 C CA . ASP A 1 97 ? 12.673 -13.834 -14.611 1.00 60.94 97 ASP A CA 1
ATOM 793 C C . ASP A 1 97 ? 11.253 -14.075 -15.152 1.00 60.94 97 ASP A C 1
ATOM 795 O O . ASP A 1 97 ? 10.581 -14.980 -14.664 1.00 60.94 97 ASP A O 1
ATOM 799 N N . GLN A 1 98 ? 10.793 -13.319 -16.166 1.00 53.91 98 GLN A N 1
ATOM 800 C CA . GLN A 1 98 ? 9.435 -13.404 -16.755 1.00 53.91 98 GLN A CA 1
ATOM 801 C C . GLN A 1 98 ? 8.292 -13.488 -15.720 1.00 53.91 98 GLN A C 1
ATOM 803 O O . GLN A 1 98 ? 7.196 -13.968 -16.022 1.00 53.91 98 GLN A O 1
ATOM 808 N N . SER A 1 99 ? 8.540 -13.054 -14.485 1.00 55.25 99 SER A N 1
ATOM 809 C CA . SER A 1 99 ? 7.574 -13.092 -13.399 1.00 55.25 99 SER A CA 1
ATOM 810 C C . SER A 1 99 ? 6.452 -12.100 -13.695 1.00 55.25 99 SER A C 1
ATOM 812 O O . SER A 1 99 ? 6.623 -11.117 -14.415 1.00 55.25 99 SER A O 1
ATOM 814 N N . ASN A 1 100 ? 5.252 -12.399 -13.204 1.00 57.25 100 ASN A N 1
ATOM 815 C CA . ASN A 1 100 ? 4.060 -11.650 -13.561 1.00 57.25 100 ASN A CA 1
ATOM 816 C C . ASN A 1 100 ? 4.204 -10.201 -13.063 1.00 57.25 100 ASN A C 1
ATOM 818 O O . ASN A 1 100 ? 4.292 -9.961 -11.865 1.00 57.25 100 ASN A O 1
ATOM 822 N N . ASN A 1 101 ? 4.236 -9.229 -13.975 1.00 64.00 101 ASN A N 1
ATOM 823 C CA . ASN A 1 101 ? 4.622 -7.831 -13.703 1.00 64.00 101 ASN A CA 1
ATOM 824 C C . ASN A 1 101 ? 3.797 -7.150 -12.592 1.00 64.00 101 ASN A C 1
ATOM 826 O O . ASN A 1 101 ? 4.236 -6.201 -11.944 1.00 64.00 101 ASN A O 1
ATOM 830 N N . ILE A 1 102 ? 2.586 -7.660 -12.374 1.00 65.44 102 ILE A N 1
ATOM 831 C CA . ILE A 1 102 ? 1.658 -7.262 -11.317 1.00 65.44 102 ILE A CA 1
ATOM 832 C C . ILE A 1 102 ? 2.231 -7.560 -9.918 1.00 65.44 102 ILE A C 1
ATOM 834 O O . ILE A 1 102 ? 2.011 -6.771 -8.998 1.00 65.44 102 ILE A O 1
ATOM 838 N N . ASP A 1 103 ? 3.012 -8.629 -9.756 1.00 72.81 103 ASP A N 1
ATOM 839 C CA . ASP A 1 103 ? 3.605 -9.020 -8.472 1.00 72.81 103 ASP A CA 1
ATOM 840 C C . ASP A 1 103 ? 4.629 -7.980 -7.987 1.00 72.81 103 ASP A C 1
ATOM 842 O O . ASP A 1 103 ? 4.792 -7.761 -6.785 1.00 72.81 103 ASP A O 1
ATOM 846 N N . TYR A 1 104 ? 5.266 -7.249 -8.906 1.00 77.69 104 TYR A N 1
ATOM 847 C CA . TYR A 1 104 ? 6.167 -6.154 -8.545 1.00 77.69 104 TYR A CA 1
ATOM 848 C C . TYR A 1 104 ? 5.434 -4.933 -7.993 1.00 77.69 104 TYR A C 1
ATOM 850 O O . TYR A 1 104 ? 6.016 -4.196 -7.199 1.00 77.69 104 TYR A O 1
ATOM 858 N N . MET A 1 105 ? 4.149 -4.748 -8.320 1.00 84.50 105 MET A N 1
ATOM 859 C CA . MET A 1 105 ? 3.327 -3.669 -7.756 1.00 84.50 105 MET A CA 1
ATOM 860 C C . MET A 1 105 ? 2.942 -3.917 -6.290 1.00 84.50 105 MET A C 1
ATOM 862 O O . MET A 1 105 ? 2.531 -2.981 -5.598 1.00 84.50 105 MET A O 1
ATOM 866 N N . ILE A 1 106 ? 3.135 -5.140 -5.776 1.00 84.88 106 ILE A N 1
ATOM 867 C CA . ILE A 1 106 ? 2.929 -5.467 -4.358 1.00 84.88 106 ILE A CA 1
ATOM 868 C C . ILE A 1 106 ? 3.852 -4.621 -3.475 1.00 84.88 106 ILE A C 1
ATOM 870 O O . ILE A 1 106 ? 3.418 -4.129 -2.433 1.00 84.88 106 ILE A O 1
ATOM 874 N N . ILE A 1 107 ? 5.111 -4.428 -3.886 1.00 84.81 107 ILE A N 1
ATOM 875 C CA . ILE A 1 107 ? 6.109 -3.700 -3.092 1.00 84.81 107 ILE A CA 1
ATOM 876 C C . ILE A 1 107 ? 5.748 -2.206 -2.985 1.00 84.81 107 ILE A C 1
ATOM 878 O O . ILE A 1 107 ? 5.611 -1.732 -1.855 1.00 84.81 107 ILE A O 1
ATOM 882 N N . PRO A 1 108 ? 5.519 -1.458 -4.086 1.00 88.31 108 PRO A N 1
ATOM 883 C CA . PRO A 1 108 ? 5.027 -0.084 -4.021 1.00 88.31 108 PRO A CA 1
ATOM 884 C C . PRO A 1 108 ? 3.720 0.056 -3.236 1.00 88.31 108 PRO A C 1
ATOM 886 O O . PRO A 1 108 ? 3.596 0.982 -2.437 1.00 88.31 108 PRO A O 1
ATOM 889 N N . MET A 1 109 ? 2.769 -0.874 -3.396 1.00 90.31 109 MET A N 1
ATOM 890 C CA . MET A 1 109 ? 1.511 -0.849 -2.638 1.00 90.31 109 MET A CA 1
ATOM 891 C C . MET A 1 109 ? 1.755 -1.024 -1.132 1.00 90.31 109 MET A C 1
ATOM 893 O O . MET A 1 109 ? 1.219 -0.268 -0.325 1.00 90.31 109 MET A O 1
ATOM 897 N N . MET A 1 110 ? 2.599 -1.985 -0.738 1.00 90.06 110 MET A N 1
ATOM 898 C CA . MET A 1 110 ? 2.968 -2.207 0.665 1.00 90.06 110 MET A CA 1
ATOM 899 C C . MET A 1 110 ? 3.610 -0.959 1.271 1.00 90.06 110 MET A C 1
ATOM 901 O O . MET A 1 110 ? 3.272 -0.572 2.392 1.00 90.06 110 MET A O 1
ATOM 905 N N . SER A 1 111 ? 4.537 -0.348 0.532 1.00 88.94 111 SER A N 1
ATOM 906 C CA . SER A 1 111 ? 5.232 0.876 0.925 1.00 88.94 111 SER A CA 1
ATOM 907 C C . SER A 1 111 ? 4.250 2.024 1.133 1.00 88.94 111 SER A C 1
ATOM 909 O O . SER A 1 111 ? 4.240 2.624 2.205 1.00 88.94 111 SER A O 1
ATOM 911 N N . MET A 1 112 ? 3.371 2.269 0.158 1.00 93.50 112 MET A N 1
ATOM 912 C CA . MET A 1 112 ? 2.337 3.298 0.237 1.00 93.50 112 MET A CA 1
ATOM 913 C C . MET A 1 112 ? 1.425 3.089 1.451 1.00 93.50 112 MET A C 1
ATOM 915 O O . MET A 1 112 ? 1.295 3.989 2.273 1.00 93.50 112 MET A O 1
ATOM 919 N N . LEU A 1 113 ? 0.851 1.895 1.625 1.00 94.44 113 LEU A N 1
ATOM 920 C CA . LEU A 1 113 ? -0.051 1.611 2.749 1.00 94.44 113 LEU A CA 1
ATOM 921 C C . LEU A 1 113 ? 0.635 1.743 4.112 1.00 94.44 113 LEU A C 1
ATOM 923 O O . LEU A 1 113 ? 0.014 2.201 5.070 1.00 94.44 113 LEU A O 1
ATOM 927 N N . SER A 1 114 ? 1.904 1.340 4.207 1.00 91.44 114 SER A N 1
ATOM 928 C CA . SER A 1 114 ? 2.683 1.478 5.442 1.00 91.44 114 SER A CA 1
ATOM 929 C C . SER A 1 114 ? 2.917 2.947 5.778 1.00 91.44 114 SER A C 1
ATOM 931 O O . SER A 1 114 ? 2.626 3.352 6.900 1.00 91.44 114 SER A O 1
ATOM 933 N N . LEU A 1 115 ? 3.352 3.746 4.798 1.00 93.12 115 LEU A N 1
ATOM 934 C CA . LEU A 1 115 ? 3.598 5.179 4.975 1.00 93.12 115 LEU A CA 1
ATOM 935 C C . LEU A 1 115 ? 2.319 5.944 5.317 1.00 93.12 115 LEU A C 1
ATOM 937 O O . LEU A 1 115 ? 2.332 6.745 6.243 1.00 93.12 115 LEU A O 1
ATOM 941 N N . ILE A 1 116 ? 1.211 5.661 4.627 1.00 94.38 116 ILE A N 1
ATOM 942 C CA . ILE A 1 116 ? -0.089 6.280 4.917 1.00 94.38 116 ILE A CA 1
ATOM 943 C C . ILE A 1 116 ? -0.524 5.946 6.345 1.00 94.38 116 ILE A C 1
ATOM 945 O O . ILE A 1 116 ? -0.849 6.844 7.115 1.00 94.38 116 ILE A O 1
ATOM 949 N N . HIS A 1 117 ? -0.505 4.665 6.724 1.00 94.19 117 HIS A N 1
ATOM 950 C CA . HIS A 1 117 ? -0.912 4.258 8.067 1.00 94.19 117 HIS A CA 1
ATOM 951 C C . HIS A 1 117 ? -0.020 4.879 9.147 1.00 94.19 117 HIS A C 1
ATOM 953 O O . HIS A 1 117 ? -0.525 5.325 10.176 1.00 94.19 117 HIS A O 1
ATOM 959 N N . ASP A 1 118 ? 1.301 4.834 8.981 1.00 91.81 118 ASP A N 1
ATOM 960 C CA . ASP A 1 118 ? 2.218 5.377 9.981 1.00 91.81 118 ASP A CA 1
ATOM 961 C C . ASP A 1 118 ? 2.067 6.904 10.076 1.00 91.81 118 ASP A C 1
ATOM 963 O O . ASP A 1 118 ? 1.954 7.415 11.183 1.00 91.81 118 ASP A O 1
ATOM 967 N N . ALA A 1 119 ? 1.896 7.617 8.956 1.00 92.31 119 ALA A N 1
ATOM 968 C CA . ALA A 1 119 ? 1.622 9.055 8.962 1.00 92.31 119 ALA A CA 1
ATOM 969 C C . ALA A 1 119 ? 0.293 9.407 9.658 1.00 92.31 119 ALA A C 1
ATOM 971 O O . ALA A 1 119 ? 0.249 10.352 10.441 1.00 92.31 119 ALA A O 1
ATOM 972 N N . ILE A 1 120 ? -0.776 8.637 9.434 1.00 94.12 120 ILE A N 1
ATOM 973 C CA . ILE A 1 120 ? -2.056 8.813 10.141 1.00 94.12 120 ILE A CA 1
ATOM 974 C C . ILE A 1 120 ? -1.865 8.659 11.656 1.00 94.12 120 ILE A C 1
ATOM 976 O O . ILE A 1 120 ? -2.303 9.515 12.428 1.00 94.12 120 ILE A O 1
ATOM 980 N N . ARG A 1 121 ? -1.193 7.583 12.083 1.00 92.69 121 ARG A N 1
ATOM 981 C CA . ARG A 1 121 ? -0.937 7.295 13.500 1.00 92.69 121 ARG A CA 1
ATOM 982 C C . ARG A 1 121 ? -0.078 8.363 14.153 1.00 92.69 121 ARG A C 1
ATOM 984 O O . ARG A 1 121 ? -0.445 8.891 15.199 1.00 92.69 121 ARG A O 1
ATOM 991 N N . ASP A 1 122 ? 1.069 8.653 13.553 1.00 90.94 122 ASP A N 1
ATOM 992 C CA . ASP A 1 122 ? 2.111 9.472 14.167 1.00 90.94 122 ASP A CA 1
ATOM 993 C C . ASP A 1 122 ? 1.671 10.941 14.301 1.00 90.94 122 ASP A C 1
ATOM 995 O O . ASP A 1 122 ? 2.187 11.660 15.152 1.00 90.94 122 ASP A O 1
ATOM 999 N N . ASN A 1 123 ? 0.650 11.357 13.541 1.00 91.19 123 ASN A N 1
ATOM 1000 C CA . ASN A 1 123 ? 0.044 12.688 13.617 1.00 91.19 123 ASN A CA 1
ATOM 1001 C C . ASN A 1 123 ? -1.300 12.725 14.365 1.00 91.19 123 ASN A C 1
ATOM 1003 O O . ASN A 1 123 ? -1.964 13.758 14.386 1.00 91.19 123 ASN A O 1
ATOM 1007 N N . GLY A 1 124 ? -1.709 11.625 15.007 1.00 92.31 124 GLY A N 1
ATOM 1008 C CA . GLY A 1 124 ? -2.900 11.597 15.863 1.00 92.31 124 GLY A CA 1
ATOM 1009 C C . GLY A 1 124 ? -4.241 11.581 15.122 1.00 92.31 124 GLY A C 1
ATOM 1010 O O . GLY A 1 124 ? -5.268 11.846 15.743 1.00 92.31 124 GLY A O 1
ATOM 1011 N N . PHE A 1 125 ? -4.253 11.235 13.831 1.00 93.88 125 PHE A N 1
ATOM 1012 C CA . PHE A 1 125 ? -5.470 11.085 13.018 1.00 93.88 125 PHE A CA 1
ATOM 1013 C C . PHE A 1 125 ? -5.993 9.638 12.985 1.00 93.88 125 PHE A C 1
ATOM 1015 O O . PHE A 1 125 ? -6.819 9.278 12.147 1.00 93.88 125 PHE A O 1
ATOM 1022 N N . GLU A 1 126 ? -5.499 8.769 13.872 1.00 89.75 126 GLU A N 1
ATOM 1023 C CA . GLU A 1 126 ? -5.987 7.396 13.982 1.00 89.75 126 GLU A CA 1
ATOM 1024 C C . GLU A 1 126 ? -7.477 7.368 14.351 1.00 89.75 126 GLU A C 1
ATOM 1026 O O . GLU A 1 126 ? -7.917 7.968 15.332 1.00 89.75 126 GLU A O 1
ATOM 1031 N N . ASN A 1 127 ? -8.251 6.605 13.579 1.00 90.00 127 ASN A N 1
ATOM 1032 C CA . ASN A 1 127 ? -9.652 6.327 13.848 1.00 90.00 127 ASN A CA 1
ATOM 1033 C C . ASN A 1 127 ? -9.860 4.811 13.988 1.00 90.00 127 ASN A C 1
ATOM 1035 O O . ASN A 1 127 ? -9.152 4.006 13.387 1.00 90.00 127 ASN A O 1
ATOM 1039 N N . HIS A 1 128 ? -10.834 4.409 14.798 1.00 93.62 128 HIS A N 1
ATOM 1040 C CA . HIS A 1 128 ? -11.210 3.011 15.016 1.00 93.62 128 HIS A CA 1
ATOM 1041 C C . HIS A 1 128 ? -12.496 2.630 14.272 1.00 93.62 128 HIS A C 1
ATOM 1043 O O . HIS A 1 128 ? -13.187 1.686 14.666 1.00 93.62 128 HIS A O 1
ATOM 1049 N N . THR A 1 129 ? -12.839 3.373 13.216 1.00 96.81 129 THR A N 1
ATOM 1050 C CA . THR A 1 129 ? -13.901 2.990 12.283 1.00 96.81 129 THR A CA 1
ATOM 1051 C C . THR A 1 129 ? -13.541 1.694 11.551 1.00 96.81 129 THR A C 1
ATOM 1053 O O . THR A 1 129 ? -12.357 1.345 11.443 1.00 96.81 129 THR A O 1
ATOM 1056 N N . PRO A 1 130 ? -14.545 0.964 11.028 1.00 98.12 130 PRO A N 1
ATOM 1057 C CA . PRO A 1 130 ? -14.305 -0.289 10.325 1.00 98.12 130 PRO A CA 1
ATOM 1058 C C . PRO A 1 130 ? -13.293 -0.202 9.181 1.00 98.12 130 PRO A C 1
ATOM 1060 O O . PRO A 1 130 ? -12.520 -1.139 8.987 1.00 98.12 130 PRO A O 1
ATOM 1063 N N . GLU A 1 131 ? -13.254 0.911 8.458 1.00 97.94 131 GLU A N 1
ATOM 1064 C CA . GLU A 1 131 ? -12.392 1.127 7.298 1.00 97.94 131 GLU A CA 1
ATOM 1065 C C . GLU A 1 131 ? -10.932 1.363 7.703 1.00 97.94 131 GLU A C 1
ATOM 1067 O O . GLU A 1 131 ? -10.020 0.827 7.071 1.00 97.94 131 GLU A O 1
ATOM 1072 N N . PHE A 1 132 ? -10.688 2.093 8.795 1.00 97.19 132 PHE A N 1
ATOM 1073 C CA . PHE A 1 132 ? -9.334 2.293 9.325 1.00 97.19 132 PHE A CA 1
ATOM 1074 C C . PHE A 1 132 ? -8.774 0.998 9.925 1.00 97.19 132 PHE A C 1
ATOM 1076 O O . PHE A 1 132 ? -7.611 0.654 9.704 1.00 97.19 132 PHE A O 1
ATOM 1083 N N . GLU A 1 133 ? -9.606 0.226 10.627 1.00 97.56 133 GLU A N 1
ATOM 1084 C CA . GLU A 1 133 ? -9.223 -1.104 11.113 1.00 97.56 133 GLU A CA 1
ATOM 1085 C C . GLU A 1 133 ? -8.974 -2.074 9.947 1.00 97.56 133 GLU A C 1
ATOM 1087 O O . GLU A 1 133 ? -8.015 -2.853 9.973 1.00 97.56 133 GLU A O 1
ATOM 1092 N N . PHE A 1 134 ? -9.772 -1.989 8.879 1.00 97.88 134 PHE A N 1
ATOM 1093 C CA . PHE A 1 134 ? -9.542 -2.745 7.650 1.00 97.88 134 PHE A CA 1
ATOM 1094 C C . PHE A 1 134 ? -8.195 -2.382 7.008 1.00 97.88 134 PHE A C 1
ATOM 1096 O O . PHE A 1 134 ? -7.385 -3.279 6.750 1.00 97.88 134 PHE A O 1
ATOM 1103 N N . LEU A 1 135 ? -7.897 -1.086 6.846 1.00 97.25 135 LEU A N 1
ATOM 1104 C CA . LEU A 1 135 ? -6.604 -0.590 6.361 1.00 97.25 135 LEU A CA 1
ATOM 1105 C C . LEU A 1 135 ? -5.439 -1.122 7.210 1.00 97.25 135 LEU A C 1
ATOM 1107 O O . LEU A 1 135 ? -4.468 -1.657 6.662 1.00 97.25 135 LEU A O 1
ATOM 1111 N N . ARG A 1 136 ? -5.550 -1.043 8.543 1.00 96.56 136 ARG A N 1
ATOM 1112 C CA . ARG A 1 136 ? -4.556 -1.574 9.492 1.00 96.56 136 ARG A CA 1
ATOM 1113 C C . ARG A 1 136 ? -4.285 -3.056 9.255 1.00 96.56 136 ARG A C 1
ATOM 1115 O O . ARG A 1 136 ? -3.125 -3.475 9.196 1.00 96.56 136 ARG A O 1
ATOM 1122 N N . HIS A 1 137 ? -5.330 -3.867 9.111 1.00 97.12 137 HIS A N 1
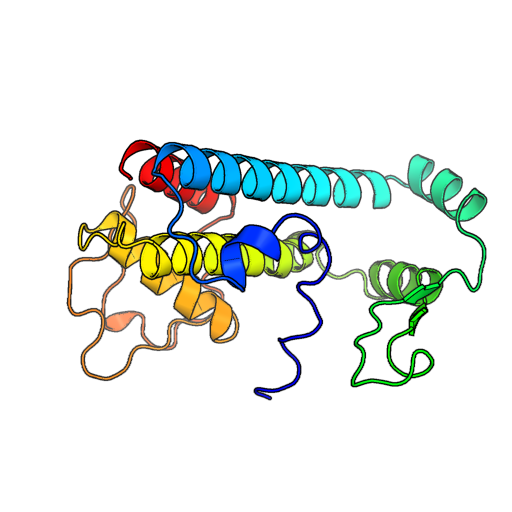ATOM 1123 C CA . HIS A 1 137 ? -5.173 -5.307 8.916 1.00 97.12 137 HIS A CA 1
ATOM 1124 C C . HIS A 1 137 ? -4.603 -5.674 7.546 1.00 97.12 137 HIS A C 1
ATOM 1126 O O . HIS A 1 137 ? -3.760 -6.574 7.489 1.00 97.12 137 HIS A O 1
ATOM 1132 N N . ILE A 1 138 ? -4.986 -4.976 6.472 1.00 96.81 138 ILE A N 1
ATOM 1133 C CA . ILE A 1 138 ? -4.370 -5.170 5.152 1.00 96.81 138 ILE A CA 1
ATOM 1134 C C . ILE A 1 138 ? -2.883 -4.824 5.200 1.00 96.81 138 ILE A C 1
ATOM 1136 O O . ILE A 1 138 ? -2.054 -5.651 4.811 1.00 96.81 138 ILE A O 1
ATOM 1140 N N . ARG A 1 139 ? -2.525 -3.650 5.736 1.00 95.44 139 ARG A N 1
ATOM 1141 C CA . ARG A 1 139 ? -1.122 -3.238 5.874 1.00 95.44 139 ARG A CA 1
ATOM 1142 C C . ARG A 1 139 ? -0.318 -4.291 6.634 1.00 95.44 139 ARG A C 1
ATOM 1144 O O . ARG A 1 139 ? 0.738 -4.719 6.172 1.00 95.44 139 ARG A O 1
ATOM 1151 N N . ASN A 1 140 ? -0.844 -4.764 7.765 1.00 94.44 140 ASN A N 1
ATOM 1152 C CA . ASN A 1 140 ? -0.192 -5.800 8.567 1.00 94.44 140 ASN A CA 1
ATOM 1153 C C . ASN A 1 140 ? -0.034 -7.121 7.806 1.00 94.44 140 ASN A C 1
ATOM 1155 O O . ASN A 1 140 ? 1.012 -7.761 7.910 1.00 94.44 140 ASN A O 1
ATOM 1159 N N . ALA A 1 141 ? -1.040 -7.532 7.031 1.00 93.94 141 ALA A N 1
ATOM 1160 C CA . ALA A 1 141 ? -0.947 -8.734 6.213 1.00 93.94 141 ALA A CA 1
ATOM 1161 C C . ALA A 1 141 ? 0.164 -8.622 5.161 1.00 93.94 141 ALA A C 1
ATOM 1163 O O . ALA A 1 141 ? 0.955 -9.555 4.994 1.00 93.94 141 ALA A O 1
ATOM 1164 N N . MET A 1 142 ? 0.276 -7.467 4.501 1.00 90.44 142 MET A N 1
ATOM 1165 C CA . MET A 1 142 ? 1.327 -7.210 3.516 1.00 90.44 142 MET A CA 1
ATOM 1166 C C . MET A 1 142 ? 2.720 -7.236 4.154 1.00 90.44 142 MET A C 1
ATOM 1168 O O . MET A 1 142 ? 3.584 -7.977 3.681 1.00 90.44 142 MET A O 1
ATOM 1172 N N . SER A 1 143 ? 2.915 -6.560 5.294 1.00 88.56 143 SER A N 1
ATOM 1173 C CA . SER A 1 143 ? 4.178 -6.602 6.053 1.00 88.56 143 SER A CA 1
ATOM 1174 C C . SER A 1 143 ? 4.542 -8.002 6.577 1.00 88.56 143 SER A C 1
ATOM 1176 O O . SER A 1 143 ? 5.695 -8.261 6.928 1.00 88.56 143 SER A O 1
ATOM 1178 N N . HIS A 1 144 ? 3.577 -8.922 6.639 1.00 89.62 144 HIS A N 1
ATOM 1179 C CA . HIS A 1 144 ? 3.774 -10.320 7.024 1.00 89.62 144 HIS A CA 1
ATOM 1180 C C . HIS A 1 144 ? 3.857 -11.282 5.830 1.00 89.62 144 HIS A C 1
ATOM 1182 O O . HIS A 1 144 ? 3.606 -12.478 5.984 1.00 89.62 144 HIS A O 1
ATOM 1188 N N . GLY A 1 145 ? 4.282 -10.777 4.668 1.00 88.94 145 GLY A N 1
ATOM 1189 C CA . GLY A 1 145 ? 4.513 -11.587 3.472 1.00 88.94 145 GLY A CA 1
ATOM 1190 C C . GLY A 1 145 ? 3.220 -11.908 2.735 1.00 88.94 145 GLY A C 1
ATOM 1191 O O . GLY A 1 145 ? 3.016 -13.047 2.329 1.00 88.94 145 GLY A O 1
ATOM 1192 N N . ASN A 1 146 ? 2.338 -10.912 2.606 1.00 91.25 146 ASN A N 1
ATOM 1193 C CA . ASN A 1 146 ? 1.026 -11.050 1.972 1.00 91.25 146 ASN A CA 1
ATOM 1194 C C . ASN A 1 146 ? 0.139 -12.130 2.634 1.00 91.25 146 ASN A C 1
ATOM 1196 O O . ASN A 1 146 ? -0.550 -12.898 1.958 1.00 91.25 146 ASN A O 1
ATOM 1200 N N . ARG A 1 147 ? 0.177 -12.202 3.974 1.00 94.62 147 ARG A N 1
ATOM 1201 C CA . ARG A 1 147 ? -0.532 -13.200 4.788 1.00 94.62 147 ARG A CA 1
ATOM 1202 C C . ARG A 1 147 ? -1.140 -12.582 6.041 1.00 94.62 147 ARG A C 1
ATOM 1204 O O . ARG A 1 147 ? -0.425 -11.987 6.853 1.00 94.62 147 ARG A O 1
ATOM 1211 N N . PHE A 1 148 ? -2.430 -12.817 6.277 1.00 96.94 148 PHE A N 1
ATOM 1212 C CA . PHE A 1 148 ? -3.059 -12.426 7.540 1.00 96.94 148 PHE A CA 1
ATOM 1213 C C . PHE A 1 148 ? -2.383 -13.133 8.718 1.00 96.94 148 PHE A C 1
ATOM 1215 O O . PHE A 1 148 ? -2.289 -14.357 8.765 1.00 96.94 148 PHE A O 1
ATOM 1222 N N . THR A 1 149 ? -1.882 -12.350 9.671 1.00 95.19 149 THR A N 1
ATOM 1223 C CA . THR A 1 149 ? -1.221 -12.858 10.877 1.00 95.19 149 THR A CA 1
ATOM 1224 C C . THR A 1 149 ? -1.847 -12.178 12.087 1.00 95.19 149 THR A C 1
ATOM 1226 O O . THR A 1 149 ? -1.412 -11.108 12.511 1.00 95.19 149 THR A O 1
ATOM 1229 N N . PHE A 1 150 ? -2.890 -12.793 12.636 1.00 96.31 150 PHE A N 1
ATOM 1230 C CA . PHE A 1 150 ? -3.589 -12.291 13.812 1.00 96.31 150 PHE A CA 1
ATOM 1231 C C . PHE A 1 150 ? -2.975 -12.858 15.088 1.00 96.31 150 PHE A C 1
ATOM 1233 O O . PHE A 1 150 ? -2.590 -14.026 15.171 1.00 96.31 150 PHE A O 1
ATOM 1240 N N . ARG A 1 151 ? -2.848 -11.998 16.097 1.00 92.00 151 ARG A N 1
ATOM 1241 C CA . ARG A 1 151 ? -2.292 -12.320 17.415 1.00 92.00 151 ARG A CA 1
ATOM 1242 C C . ARG A 1 151 ? -3.159 -11.667 18.480 1.00 92.00 151 ARG A C 1
ATOM 1244 O O . ARG A 1 151 ? -3.852 -10.703 18.190 1.00 92.00 151 ARG A O 1
ATOM 1251 N N . ASN A 1 152 ? -3.095 -12.156 19.716 1.00 93.31 152 ASN A N 1
ATOM 1252 C CA . ASN A 1 152 ? -3.713 -11.500 20.877 1.00 93.31 152 A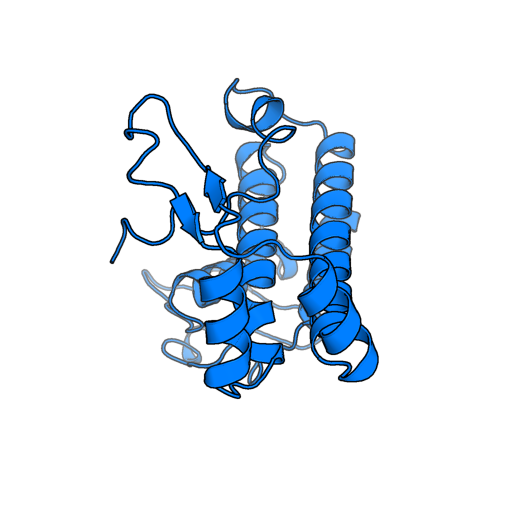SN A CA 1
ATOM 1253 C C . ASN A 1 152 ? -5.221 -11.201 20.722 1.00 93.31 152 ASN A C 1
ATOM 1255 O O . ASN A 1 152 ? -5.689 -10.143 21.161 1.00 93.31 152 ASN A O 1
ATOM 1259 N N . GLY A 1 153 ? -5.958 -12.122 20.090 1.00 91.44 153 GLY A N 1
ATOM 1260 C CA . GLY A 1 153 ? -7.404 -12.008 19.877 1.00 91.44 153 GLY A CA 1
ATOM 1261 C C . GLY A 1 153 ? -7.819 -11.038 18.766 1.00 91.44 153 GLY A C 1
ATOM 1262 O O . GLY A 1 153 ? -8.942 -10.559 18.790 1.00 91.44 153 GLY A O 1
ATOM 1263 N N . GLU A 1 154 ? -6.926 -10.705 17.831 1.00 94.12 154 GLU A N 1
ATOM 1264 C CA . GLU A 1 154 ? -7.263 -9.890 16.656 1.00 94.12 154 GLU A CA 1
ATOM 1265 C C . GLU A 1 154 ? -8.083 -10.679 15.604 1.00 94.12 154 GLU A C 1
ATOM 1267 O O . GLU A 1 154 ? -7.900 -11.897 15.485 1.00 94.12 154 GLU A O 1
ATOM 1272 N N . PRO A 1 155 ? -8.926 -10.005 14.793 1.00 95.94 155 PRO A N 1
ATOM 1273 C CA . PRO A 1 155 ? -9.329 -8.593 14.892 1.00 95.94 155 PRO A CA 1
ATOM 1274 C C . PRO A 1 155 ? -10.151 -8.293 16.155 1.00 95.94 155 PRO A C 1
ATOM 1276 O O . PRO A 1 155 ? -11.099 -9.014 16.459 1.00 95.94 155 PRO A O 1
ATOM 1279 N N . ARG A 1 156 ? -9.799 -7.233 16.897 1.00 94.56 156 ARG A N 1
ATOM 1280 C CA . ARG A 1 156 ? -10.531 -6.816 18.118 1.00 94.56 156 ARG A CA 1
ATOM 1281 C C . ARG A 1 156 ? -11.739 -5.927 17.846 1.00 94.56 156 ARG A C 1
ATOM 1283 O O . ARG A 1 156 ? -12.624 -5.812 18.690 1.00 94.56 156 ARG A O 1
ATOM 1290 N N . ARG A 1 157 ? -11.732 -5.255 16.701 1.00 95.56 157 ARG A N 1
ATOM 1291 C CA . ARG A 1 157 ? -12.787 -4.358 16.234 1.00 95.56 157 ARG A CA 1
ATOM 1292 C C . ARG A 1 157 ? -13.260 -4.836 14.874 1.00 95.56 157 ARG A C 1
ATOM 1294 O O . ARG A 1 157 ? -12.554 -5.582 14.195 1.00 95.56 157 ARG A O 1
ATOM 1301 N N . THR A 1 158 ? -14.456 -4.408 14.490 1.00 96.81 158 THR A N 1
ATOM 1302 C CA . THR A 1 158 ? -14.953 -4.629 13.134 1.00 96.81 158 THR A CA 1
ATOM 1303 C C . THR A 1 158 ? -13.966 -4.025 12.146 1.00 96.81 158 THR A C 1
ATOM 1305 O O . THR A 1 158 ? -13.557 -2.884 12.317 1.00 96.81 158 THR A O 1
ATOM 1308 N N . ALA A 1 159 ? -13.592 -4.799 11.134 1.00 98.06 159 ALA A N 1
ATOM 1309 C CA . ALA A 1 159 ? -12.713 -4.377 10.059 1.00 98.06 159 ALA A CA 1
ATOM 1310 C C . ALA A 1 159 ? -13.401 -4.721 8.739 1.00 98.06 159 ALA A C 1
ATOM 1312 O O . ALA A 1 159 ? -13.447 -5.890 8.344 1.00 98.06 159 ALA A O 1
ATOM 1313 N N . SER A 1 160 ? -13.986 -3.724 8.082 1.00 98.25 160 SER A N 1
ATOM 1314 C CA . SER A 1 160 ? -14.758 -3.922 6.853 1.00 98.25 160 SER A CA 1
ATOM 1315 C C . SER A 1 160 ? -14.718 -2.699 5.950 1.00 98.25 160 SER A C 1
ATOM 1317 O O . SER A 1 160 ? -14.693 -1.577 6.444 1.00 98.25 160 SER A O 1
ATOM 1319 N N . PHE A 1 161 ? -14.773 -2.926 4.640 1.00 98.19 161 PHE A N 1
ATOM 1320 C CA . PHE A 1 161 ? -14.848 -1.883 3.617 1.00 98.19 161 PHE A CA 1
ATOM 1321 C C . PHE A 1 161 ? -15.503 -2.453 2.352 1.00 98.19 161 PHE A C 1
ATOM 1323 O O . PHE A 1 161 ? -15.153 -3.555 1.956 1.00 98.19 161 PHE A O 1
ATOM 1330 N N . GLU A 1 162 ? -16.460 -1.748 1.737 1.00 95.56 162 GLU A N 1
ATOM 1331 C CA . GLU A 1 162 ? -17.120 -2.132 0.464 1.00 95.56 162 GLU A CA 1
ATOM 1332 C C . GLU A 1 162 ? -17.495 -3.630 0.329 1.00 95.56 162 GLU A C 1
ATOM 1334 O O . GLU A 1 162 ? -17.280 -4.262 -0.701 1.00 95.56 162 GLU A O 1
ATOM 1339 N N . GLY A 1 163 ? -18.060 -4.228 1.383 1.00 94.06 163 GLY A N 1
ATOM 1340 C CA . GLY A 1 163 ? -18.470 -5.641 1.384 1.00 94.06 163 GLY A CA 1
ATOM 1341 C C . GLY A 1 163 ? -17.356 -6.639 1.727 1.00 94.06 163 GLY A C 1
ATOM 1342 O O . GLY A 1 163 ? -17.650 -7.799 2.017 1.00 94.06 163 GLY A O 1
ATOM 1343 N N . PHE A 1 164 ? -16.099 -6.201 1.802 1.00 97.50 164 PHE A N 1
ATOM 1344 C CA . PHE A 1 164 ? -15.016 -6.972 2.403 1.00 97.50 164 PHE A CA 1
ATOM 1345 C C . PHE A 1 164 ? -15.118 -6.914 3.927 1.00 97.50 164 PHE A C 1
ATOM 1347 O O . PHE A 1 164 ? -15.396 -5.869 4.512 1.00 97.50 164 PHE A O 1
ATOM 1354 N N . THR A 1 165 ? -14.886 -8.044 4.589 1.00 97.94 165 THR A N 1
ATOM 1355 C CA . THR A 1 165 ? -14.825 -8.132 6.054 1.00 97.94 165 THR A CA 1
ATOM 1356 C C . THR A 1 165 ? -13.644 -8.994 6.464 1.00 97.94 165 THR A C 1
ATOM 1358 O O . THR A 1 165 ? -13.471 -10.093 5.932 1.00 97.94 165 THR A O 1
ATOM 1361 N N . ILE A 1 166 ? -12.844 -8.500 7.407 1.00 97.81 166 ILE A N 1
ATOM 1362 C CA . ILE A 1 166 ? -11.731 -9.229 8.011 1.00 97.81 166 ILE A CA 1
ATOM 1363 C C . ILE A 1 166 ? -12.186 -9.740 9.375 1.00 97.81 166 ILE A C 1
ATOM 1365 O O . ILE A 1 166 ? -12.632 -8.975 10.227 1.00 97.81 166 ILE A O 1
ATOM 1369 N N . ASN A 1 167 ? -12.071 -11.048 9.589 1.00 97.06 167 ASN A N 1
ATOM 1370 C CA . ASN A 1 167 ? -12.416 -11.691 10.854 1.00 97.06 167 ASN A CA 1
ATOM 1371 C C . ASN A 1 167 ? -11.333 -12.699 11.268 1.00 97.06 167 ASN A C 1
ATOM 1373 O O . ASN A 1 167 ? -10.450 -13.047 10.484 1.00 97.06 167 ASN A O 1
ATOM 1377 N N . SER A 1 168 ? -11.405 -13.185 12.507 1.00 96.44 168 SER A N 1
ATOM 1378 C CA . SER A 1 168 ? -10.380 -14.047 13.111 1.00 96.44 168 SER A CA 1
ATOM 1379 C C . SER A 1 168 ? -10.161 -15.373 12.372 1.00 96.44 168 SER A C 1
ATOM 1381 O O . SER A 1 168 ? -9.057 -15.918 12.428 1.00 96.44 168 SER A O 1
ATOM 1383 N N . SER A 1 169 ? -11.160 -15.869 11.630 1.00 96.44 169 SER A N 1
ATOM 1384 C CA . SER A 1 169 ? -11.047 -17.106 10.838 1.00 96.44 169 SER A CA 1
ATOM 1385 C C . SER A 1 169 ? -10.085 -16.984 9.654 1.00 96.44 169 SER A C 1
ATOM 1387 O O . SER A 1 169 ? -9.590 -17.993 9.165 1.00 96.44 169 SER A O 1
ATOM 1389 N N . MET A 1 170 ? -9.754 -15.760 9.233 1.00 96.88 170 MET A N 1
ATOM 1390 C CA . MET A 1 170 ? -8.826 -15.513 8.127 1.00 96.88 170 MET A CA 1
ATOM 1391 C C . MET A 1 170 ? -7.347 -15.604 8.534 1.00 96.88 170 MET A C 1
ATOM 1393 O O . MET A 1 170 ? -6.467 -15.363 7.709 1.00 96.88 170 MET A O 1
ATOM 1397 N N . ASN A 1 171 ? -7.039 -15.916 9.798 1.00 97.12 171 ASN A N 1
ATOM 1398 C CA . ASN A 1 171 ? -5.659 -16.039 10.258 1.00 97.12 171 ASN A CA 1
ATOM 1399 C C . ASN A 1 171 ? -4.898 -17.118 9.469 1.00 97.12 171 ASN A C 1
ATOM 1401 O O . ASN A 1 171 ? -5.333 -18.263 9.387 1.00 97.12 171 ASN A O 1
ATOM 1405 N N . GLY A 1 172 ? -3.729 -16.770 8.936 1.00 95.00 172 GLY A N 1
ATOM 1406 C CA . GLY A 1 172 ? -2.901 -17.663 8.127 1.00 95.00 172 GLY A CA 1
ATOM 1407 C C . GLY A 1 172 ? -3.235 -17.671 6.633 1.00 95.00 172 GLY A C 1
ATOM 1408 O O . GLY A 1 172 ? -2.467 -18.253 5.867 1.00 95.00 172 GLY A O 1
ATOM 1409 N N . THR A 1 173 ? -4.308 -17.003 6.194 1.00 95.12 173 THR A N 1
ATOM 1410 C CA . THR A 1 173 ? -4.651 -16.892 4.769 1.00 95.12 173 THR A CA 1
ATOM 1411 C C . THR A 1 173 ? -3.563 -16.128 4.014 1.00 95.12 173 THR A C 1
ATOM 1413 O O . THR A 1 173 ? -3.249 -14.986 4.355 1.00 95.12 173 THR A O 1
ATOM 1416 N N . ASN A 1 174 ? -2.986 -16.780 3.001 1.00 92.19 174 ASN A N 1
ATOM 1417 C CA . ASN A 1 174 ? -1.958 -16.235 2.109 1.00 92.19 174 ASN A CA 1
ATOM 1418 C C . ASN A 1 174 ? -2.581 -15.531 0.898 1.00 92.19 174 ASN A C 1
ATOM 1420 O O . ASN A 1 174 ? -3.769 -15.694 0.622 1.00 92.19 174 ASN A O 1
ATOM 1424 N N . ASN A 1 175 ? -1.743 -14.823 0.138 1.00 86.25 175 ASN A N 1
ATOM 1425 C CA . ASN A 1 175 ? -2.117 -14.121 -1.090 1.00 86.25 175 ASN A CA 1
ATOM 1426 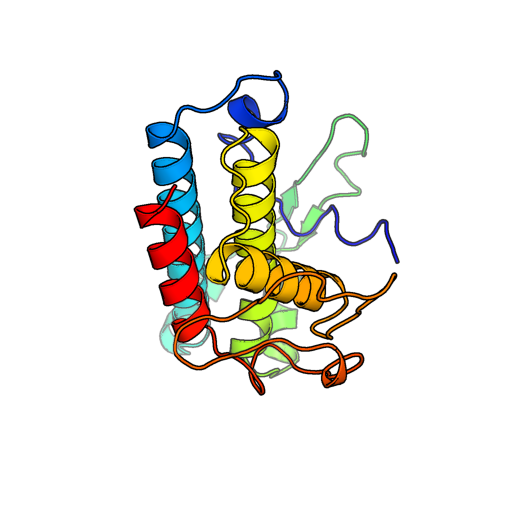C C . ASN A 1 175 ? -3.284 -13.153 -0.868 1.00 86.25 175 ASN A C 1
ATOM 1428 O O . ASN A 1 175 ? -4.229 -13.106 -1.653 1.00 86.25 175 ASN A O 1
ATOM 1432 N N . VAL A 1 176 ? -3.234 -12.409 0.244 1.00 90.06 176 VAL A N 1
ATOM 1433 C CA . VAL A 1 176 ? -4.281 -11.443 0.610 1.00 90.06 176 VAL A CA 1
ATOM 1434 C C . VAL A 1 176 ? -4.510 -10.465 -0.539 1.00 90.06 176 VAL A C 1
ATOM 1436 O O . VAL A 1 176 ? -5.622 -10.336 -1.045 1.00 90.06 176 VAL A O 1
ATOM 1439 N N . LEU A 1 177 ? -3.436 -9.848 -1.011 1.00 85.94 177 LEU A N 1
ATOM 1440 C CA . LEU A 1 177 ? -3.420 -9.144 -2.276 1.00 85.94 177 LEU A CA 1
ATOM 1441 C C . LEU A 1 177 ? -3.468 -10.163 -3.425 1.00 85.94 177 LEU A C 1
ATOM 1443 O O . LEU A 1 177 ? -2.692 -11.122 -3.405 1.00 85.94 177 LEU A O 1
ATOM 1447 N N . HIS A 1 178 ? -4.355 -9.919 -4.392 1.00 84.25 178 HIS A N 1
ATOM 1448 C CA . HIS A 1 178 ? -4.760 -10.765 -5.532 1.00 84.25 178 HIS A CA 1
ATOM 1449 C C . HIS A 1 178 ? -5.918 -11.730 -5.271 1.00 84.25 178 HIS A C 1
ATOM 1451 O O . HIS A 1 178 ? -6.819 -11.779 -6.102 1.00 84.25 178 HIS A O 1
ATOM 1457 N N . ASN A 1 179 ? -5.955 -12.466 -4.153 1.00 88.31 179 ASN A N 1
ATOM 1458 C CA . ASN A 1 179 ? -7.057 -13.418 -3.930 1.00 88.31 179 ASN A CA 1
ATOM 1459 C C . ASN A 1 179 ? -8.193 -12.843 -3.085 1.00 88.31 179 ASN A C 1
ATOM 1461 O O . ASN A 1 179 ? -9.354 -13.153 -3.337 1.00 88.31 179 ASN A O 1
ATOM 1465 N N . TYR A 1 180 ? -7.868 -12.058 -2.056 1.00 93.56 180 TYR A N 1
ATOM 1466 C CA . TYR A 1 180 ? -8.877 -11.466 -1.180 1.00 93.56 180 TYR A CA 1
ATOM 1467 C C . TYR A 1 180 ? -9.232 -10.043 -1.603 1.00 93.56 180 TYR A C 1
ATOM 1469 O O . TYR A 1 180 ? -10.407 -9.701 -1.629 1.00 93.56 180 TYR A O 1
ATOM 1477 N N . ILE A 1 181 ? -8.233 -9.228 -1.945 1.00 93.62 181 ILE A N 1
ATOM 1478 C CA . ILE A 1 181 ? -8.416 -7.832 -2.346 1.00 93.62 181 ILE A CA 1
ATOM 1479 C C . ILE A 1 181 ? -7.499 -7.475 -3.520 1.00 93.62 181 ILE A C 1
ATOM 1481 O O . ILE A 1 181 ? -6.378 -7.987 -3.614 1.00 93.62 181 ILE A O 1
ATOM 1485 N N . HIS A 1 182 ? -7.952 -6.595 -4.413 1.00 91.69 182 HIS A N 1
ATOM 1486 C CA . HIS A 1 182 ? -7.165 -6.128 -5.556 1.00 91.69 182 HIS A CA 1
ATOM 1487 C C . HIS A 1 182 ? -6.658 -4.697 -5.352 1.00 91.69 182 HIS A C 1
ATOM 1489 O O . HIS A 1 182 ? -7.159 -3.942 -4.520 1.00 91.69 182 HIS A O 1
ATOM 1495 N N . PHE A 1 183 ? -5.675 -4.288 -6.161 1.00 90.38 183 PHE A N 1
ATOM 1496 C CA . PHE A 1 183 ? -5.109 -2.936 -6.098 1.00 90.38 183 PHE A CA 1
ATOM 1497 C C . PHE A 1 183 ? -6.162 -1.833 -6.235 1.00 90.38 183 PHE A C 1
ATOM 1499 O O . PHE A 1 183 ? -6.099 -0.846 -5.511 1.00 90.38 183 PHE A O 1
ATOM 1506 N N . GLY A 1 184 ? -7.144 -2.007 -7.124 1.00 89.31 184 GLY A N 1
ATOM 1507 C CA . GLY A 1 184 ? -8.216 -1.026 -7.307 1.00 89.31 184 GLY A CA 1
ATOM 1508 C C . GLY A 1 184 ? -9.059 -0.823 -6.046 1.00 89.31 184 GLY A C 1
ATOM 1509 O O . GLY A 1 184 ? -9.409 0.309 -5.727 1.00 89.31 184 GLY A O 1
ATOM 1510 N N . ASP A 1 185 ? -9.335 -1.893 -5.300 1.00 94.62 185 ASP A N 1
ATOM 1511 C CA . ASP A 1 185 ? -10.091 -1.825 -4.044 1.00 94.62 185 ASP A CA 1
ATOM 1512 C C . ASP A 1 185 ? -9.288 -1.091 -2.960 1.00 94.62 185 ASP A C 1
ATOM 1514 O O . ASP A 1 185 ? -9.837 -0.295 -2.201 1.00 94.62 185 ASP A O 1
ATOM 1518 N N . LEU A 1 186 ? -7.966 -1.299 -2.929 1.00 94.81 186 LEU A N 1
ATOM 1519 C CA . LEU A 1 186 ? -7.067 -0.604 -2.004 1.00 94.81 186 LEU A CA 1
ATOM 1520 C C . LEU A 1 186 ? -6.949 0.887 -2.300 1.00 94.81 186 LEU A C 1
ATOM 1522 O O . LEU A 1 186 ? -6.941 1.683 -1.368 1.00 94.81 186 LEU A O 1
ATOM 1526 N N . LEU A 1 187 ? -6.905 1.280 -3.573 1.00 94.06 187 LEU A N 1
ATOM 1527 C CA . LEU A 1 187 ? -6.931 2.695 -3.948 1.00 94.06 187 LEU A CA 1
ATOM 1528 C C . LEU A 1 187 ? -8.256 3.352 -3.532 1.00 94.06 187 LEU A C 1
ATOM 1530 O O . LEU A 1 187 ? -8.254 4.467 -3.015 1.00 94.06 187 LEU A O 1
ATOM 1534 N N . ARG A 1 188 ? -9.389 2.648 -3.669 1.00 95.69 188 ARG A N 1
ATOM 1535 C CA . ARG A 1 188 ? -10.678 3.146 -3.157 1.00 95.69 188 ARG A CA 1
ATOM 1536 C C . ARG A 1 188 ? -10.686 3.269 -1.633 1.00 95.69 188 ARG A C 1
ATOM 1538 O O . ARG A 1 188 ? -11.178 4.274 -1.125 1.00 95.69 188 ARG A O 1
ATOM 1545 N N . LEU A 1 189 ? -10.102 2.306 -0.915 1.00 96.62 189 LEU A N 1
ATOM 1546 C CA . LEU A 1 189 ? -9.935 2.371 0.540 1.00 96.62 189 LEU A CA 1
ATOM 1547 C C . LEU A 1 189 ? -9.075 3.568 0.962 1.00 96.62 189 LEU A C 1
ATOM 1549 O O . LEU A 1 189 ? -9.457 4.292 1.878 1.00 96.62 189 LEU A O 1
ATOM 1553 N N . ILE A 1 190 ? -7.941 3.798 0.297 1.00 96.00 190 ILE A N 1
ATOM 1554 C CA . ILE A 1 190 ? -7.061 4.941 0.580 1.00 96.00 190 ILE A CA 1
ATOM 1555 C C . ILE A 1 190 ? -7.813 6.251 0.359 1.00 96.00 190 ILE A C 1
ATOM 1557 O O . ILE A 1 190 ? -7.806 7.110 1.239 1.00 96.00 190 ILE A O 1
ATOM 1561 N N . ASN A 1 191 ? -8.520 6.385 -0.763 1.00 95.81 191 ASN A N 1
ATOM 1562 C CA . ASN A 1 191 ? -9.313 7.576 -1.036 1.00 95.81 191 ASN A CA 1
ATOM 1563 C C . ASN A 1 191 ? -10.435 7.777 -0.001 1.00 95.81 191 ASN A C 1
ATOM 1565 O O . ASN A 1 191 ? -10.673 8.901 0.438 1.00 95.81 191 ASN A O 1
ATOM 1569 N N . HIS A 1 192 ? -11.094 6.699 0.436 1.00 96.88 192 HIS A N 1
ATOM 1570 C CA . HIS A 1 192 ? -12.077 6.764 1.516 1.00 96.88 192 HIS A CA 1
ATOM 1571 C C . HIS A 1 192 ? -11.444 7.269 2.817 1.00 96.88 192 HIS A C 1
ATOM 1573 O O . HIS A 1 192 ? -11.968 8.199 3.426 1.00 96.88 192 HIS A O 1
ATOM 1579 N N . VAL A 1 193 ? -10.315 6.692 3.231 1.00 95.56 193 VAL A N 1
ATOM 1580 C CA . VAL A 1 193 ? -9.594 7.110 4.441 1.00 95.56 193 VAL A CA 1
ATOM 1581 C C . VAL A 1 193 ? -9.175 8.573 4.334 1.00 95.56 193 VAL A C 1
ATOM 1583 O O . VAL A 1 193 ? -9.468 9.335 5.245 1.00 95.56 193 VAL A O 1
ATOM 1586 N N . LYS A 1 194 ? -8.606 8.992 3.197 1.00 95.31 194 LYS A N 1
AT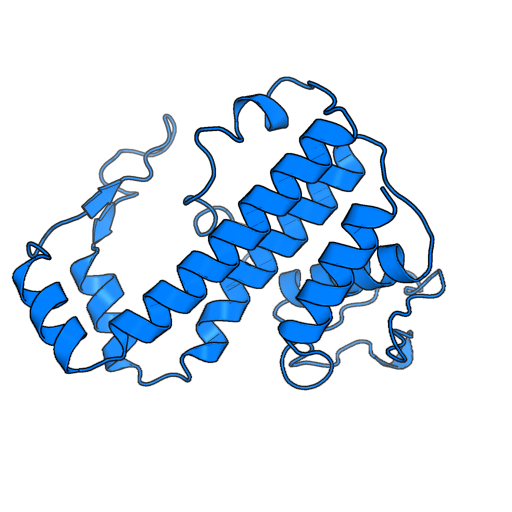OM 1587 C CA . LYS A 1 194 ? -8.202 10.378 2.911 1.00 95.31 194 LYS A CA 1
ATOM 1588 C C . LYS A 1 194 ? -9.345 11.382 3.093 1.00 95.31 194 LYS A C 1
ATOM 1590 O O . LYS A 1 194 ? -9.152 12.423 3.713 1.00 95.31 194 LYS A O 1
ATOM 159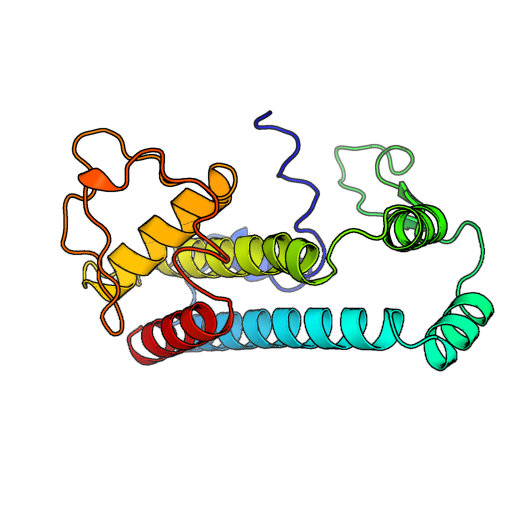5 N N . ILE A 1 195 ? -10.538 11.069 2.581 1.00 94.88 195 ILE A N 1
ATOM 1596 C CA . ILE A 1 195 ? -11.731 11.927 2.709 1.00 94.88 195 ILE A CA 1
ATOM 1597 C C . ILE A 1 195 ? -12.213 12.019 4.169 1.00 94.88 195 ILE A C 1
ATOM 1599 O O . ILE A 1 195 ? -12.785 13.037 4.560 1.00 94.88 195 ILE A O 1
ATOM 1603 N N . ASN A 1 196 ? -11.969 10.979 4.971 1.00 94.50 196 ASN A N 1
ATOM 1604 C CA . ASN A 1 196 ? -12.465 10.835 6.343 1.00 94.50 196 ASN A CA 1
ATOM 1605 C C . ASN A 1 196 ? -11.377 11.006 7.424 1.00 94.50 196 ASN A C 1
ATOM 1607 O O . ASN A 1 196 ? -11.582 10.564 8.557 1.00 94.50 196 ASN A O 1
ATOM 1611 N N . LEU A 1 197 ? -10.238 11.622 7.081 1.00 90.94 197 LEU A N 1
ATOM 1612 C CA . LEU A 1 197 ? -9.230 12.079 8.049 1.00 90.94 197 LEU A CA 1
ATOM 1613 C C . LEU A 1 197 ? -9.765 13.163 8.987 1.00 90.94 197 LEU A C 1
ATOM 1615 O O . LEU A 1 197 ? -10.735 13.865 8.613 1.00 90.94 197 LEU A O 1
#

Sequence (197 aa):
MRRAFSHILFFCYTELDTYLLDGVVMTKEELIQLIDKLENNFVMTAISLAFIHNPDIRHLANQWMDPGSTVKFGSRAIPPEEAKYDVHKMYESFFSDQSNNIDYMIIPMMSMLSLIHDAIRDNGFENHTPEFEFLRHIRNAMSHGNRFTFRNGEPRRTASFEGFTINSSMNGTNNVLHNYIHFGDLLRLINHVKINL

Secondary structure (DSSP, 8-state):
--SSTTSS-TTSTTTTHHHHSS--PPPHHHHHHHHHHHHHHHHHHHHHHHHHTSHHHHHHHHHHS-TT-EEE--BTTB-TTTTEEEHHHHHHHHHHS---HHHHTHHHHHHHHHHHHHHHHHTT----SHHHHHHHHHHHHHHTTSB----TT---S-EEETTEEE-GGGTT-B-IIIIIB-HHHHHHHHHHHHHT-

Radius of gyration: 18.6 Å; chains: 1; bounding box: 49×37×50 Å

pLDDT: mean 78.26, std 19.79, range [25.47, 98.25]

Organism: NCBI:txid1859131

Foldseek 3Di:
DVPPLPQPLPPPPPVVCVVPPPLDQDDLVRLLVVLVVLVVVLVVVVVVLVQCPPPVSVVVVVVPDDFQDWDFPDDPVDPSVVRTDGPVVVSVVLPVVPPDSQVVSLSSLLSSLVVSLCSCVSNVVQDQPQLSLQSVQCNVCSVVVQARADDDQPPPGWHDDPPQTDDPVRHGPHCCDPPVDDPVSVVVSSVVSSVVD